Protein AF-A0A818JVN4-F1 (afdb_monomer_lite)

Structure (mmCIF, N/CA/C/O backbone):
data_AF-A0A818JVN4-F1
#
_entry.id   AF-A0A818JVN4-F1
#
loop_
_atom_site.group_PDB
_atom_site.id
_atom_site.type_symbol
_atom_site.label_atom_id
_atom_site.label_alt_id
_atom_site.label_comp_id
_atom_site.label_asym_id
_atom_site.label_entity_id
_atom_site.label_seq_id
_atom_site.pdbx_PDB_ins_code
_atom_site.Cartn_x
_atom_site.Cartn_y
_atom_site.Cartn_z
_atom_site.occupancy
_atom_site.B_iso_or_equiv
_atom_site.auth_seq_id
_atom_site.auth_comp_id
_atom_site.auth_asym_id
_atom_site.auth_atom_id
_atom_site.pdbx_PDB_model_num
ATOM 1 N N . VAL A 1 1 ? -21.627 21.045 2.314 1.00 28.28 1 VAL A N 1
ATOM 2 C CA . VAL A 1 1 ? -22.312 20.230 1.284 1.00 28.28 1 VAL A CA 1
ATOM 3 C C . VAL A 1 1 ? -22.552 18.862 1.890 1.00 28.28 1 VAL A C 1
ATOM 5 O O . VAL A 1 1 ? -21.583 18.232 2.289 1.00 28.28 1 VAL A O 1
ATOM 8 N N . ASN A 1 2 ? -23.817 18.475 2.075 1.00 24.75 2 ASN A N 1
ATOM 9 C CA . ASN A 1 2 ? -24.171 17.155 2.598 1.00 24.75 2 ASN A CA 1
ATOM 10 C C . ASN A 1 2 ? -23.822 16.109 1.540 1.00 24.75 2 ASN A C 1
ATOM 12 O O . ASN A 1 2 ? -24.464 16.031 0.495 1.00 24.75 2 ASN A O 1
ATOM 16 N N . LEU A 1 3 ? -22.757 15.366 1.808 1.00 32.38 3 LEU A N 1
ATOM 17 C CA . LEU A 1 3 ? -22.417 14.141 1.107 1.00 32.38 3 LEU A CA 1
ATOM 18 C C . LEU A 1 3 ? -23.248 13.026 1.756 1.00 32.38 3 LEU A C 1
ATOM 20 O O . LEU A 1 3 ? -23.377 13.027 2.976 1.00 32.38 3 LEU A O 1
ATOM 24 N N . LEU A 1 4 ? -23.714 12.062 0.959 1.00 40.44 4 LEU A N 1
ATOM 25 C CA . LEU A 1 4 ? -24.300 10.773 1.366 1.00 40.44 4 LEU A CA 1
ATOM 26 C C . LEU A 1 4 ? -25.838 10.727 1.456 1.00 40.44 4 LEU A C 1
ATOM 28 O O . LEU A 1 4 ? -26.457 10.999 2.479 1.00 40.44 4 LEU A O 1
ATOM 32 N N . ASN A 1 5 ? -26.438 10.256 0.362 1.00 34.31 5 ASN A N 1
ATOM 33 C CA . ASN A 1 5 ? -27.618 9.401 0.406 1.00 34.31 5 ASN A CA 1
ATOM 34 C C . ASN A 1 5 ? -27.185 8.064 -0.217 1.00 34.31 5 ASN A C 1
ATOM 36 O O . ASN A 1 5 ? -26.815 8.018 -1.391 1.00 34.31 5 ASN A O 1
ATOM 40 N N . SER A 1 6 ? -27.114 7.010 0.589 1.00 40.94 6 SER A N 1
ATOM 41 C CA . SER A 1 6 ? -26.786 5.652 0.155 1.00 40.94 6 SER A CA 1
ATOM 42 C C . SER A 1 6 ? -28.024 4.789 0.368 1.00 40.94 6 SER A C 1
ATOM 44 O O . SER A 1 6 ? -28.517 4.679 1.486 1.00 40.94 6 SER A O 1
ATOM 46 N N . THR A 1 7 ? -28.546 4.197 -0.704 1.00 42.78 7 THR A N 1
ATOM 47 C CA . THR A 1 7 ? -29.738 3.333 -0.682 1.00 42.78 7 THR A CA 1
ATOM 48 C C . THR A 1 7 ? -29.425 1.867 -0.367 1.00 42.78 7 THR A C 1
ATOM 50 O O . THR A 1 7 ? -30.341 1.051 -0.360 1.00 42.78 7 THR A O 1
ATOM 53 N N . TYR A 1 8 ? -28.162 1.504 -0.110 1.00 50.69 8 TYR A N 1
ATOM 54 C CA . TYR A 1 8 ? -27.773 0.119 0.160 1.00 50.69 8 TYR A CA 1
ATOM 55 C C . TYR A 1 8 ? -27.487 -0.090 1.654 1.00 50.69 8 TYR A C 1
ATOM 57 O O . TYR A 1 8 ? -26.597 0.529 2.236 1.00 50.69 8 TYR A O 1
ATOM 65 N N . GLN A 1 9 ? -28.273 -0.974 2.275 1.00 52.28 9 GLN A N 1
ATOM 66 C CA . GLN A 1 9 ? -28.222 -1.322 3.705 1.00 52.28 9 GLN A CA 1
ATOM 67 C C . GLN A 1 9 ? -27.040 -2.228 4.095 1.00 52.28 9 GLN A C 1
ATOM 69 O O . GLN A 1 9 ? -26.943 -2.627 5.251 1.00 52.28 9 GLN A O 1
ATOM 74 N N . ASN A 1 10 ? -26.151 -2.559 3.156 1.00 64.62 10 ASN A N 1
ATOM 75 C CA . ASN A 1 10 ? -25.155 -3.613 3.354 1.00 64.62 10 ASN A CA 1
ATOM 76 C C . ASN A 1 10 ? -23.746 -3.099 3.661 1.00 64.62 10 ASN A C 1
ATOM 78 O O . ASN A 1 10 ? -22.894 -3.928 3.952 1.00 64.62 10 ASN A O 1
ATOM 82 N N . ASP A 1 11 ? -23.486 -1.790 3.600 1.00 76.81 11 ASP A N 1
ATOM 83 C CA . ASP A 1 11 ? -22.170 -1.249 3.956 1.00 76.81 11 ASP A CA 1
ATOM 84 C C . ASP A 1 11 ? -22.073 -1.068 5.468 1.00 76.81 11 ASP A C 1
ATOM 86 O O . ASP A 1 11 ? -22.966 -0.481 6.097 1.00 76.81 11 ASP A O 1
ATOM 90 N N . TRP A 1 12 ? -20.974 -1.541 6.043 1.00 82.44 12 TRP A N 1
ATOM 91 C CA . TRP A 1 12 ? -20.739 -1.446 7.472 1.00 82.44 12 TRP A CA 1
ATOM 92 C C . TRP A 1 12 ? -19.257 -1.362 7.817 1.00 82.44 12 TRP A C 1
ATOM 94 O O . TRP A 1 12 ? -18.376 -1.727 7.036 1.00 82.44 12 TRP A O 1
ATOM 104 N N . ILE A 1 13 ? -18.989 -0.848 9.012 1.00 86.12 13 ILE A N 1
ATOM 105 C CA . ILE A 1 13 ? -17.656 -0.762 9.594 1.00 86.12 13 ILE A CA 1
ATOM 106 C C . ILE A 1 13 ? -17.728 -1.325 11.000 1.00 86.12 13 ILE A C 1
ATOM 108 O O . ILE A 1 13 ? -18.544 -0.888 11.810 1.00 86.12 13 ILE A O 1
ATOM 112 N N . GLU A 1 14 ? -16.832 -2.248 11.297 1.00 90.88 14 GLU A N 1
ATOM 113 C CA . GLU A 1 14 ? -16.580 -2.710 12.649 1.00 90.88 14 GLU A CA 1
ATOM 114 C C . GLU A 1 14 ? -15.266 -2.136 13.143 1.00 90.88 14 GLU A C 1
ATOM 116 O O . GLU A 1 14 ? -14.234 -2.221 12.472 1.00 90.88 14 GLU A O 1
ATOM 121 N N . ILE A 1 15 ? -15.304 -1.574 14.344 1.00 90.44 15 ILE A N 1
ATOM 122 C CA . ILE A 1 15 ? -14.104 -1.154 15.052 1.00 90.44 15 ILE A CA 1
ATOM 123 C C . ILE A 1 15 ? -14.005 -2.022 16.289 1.00 90.44 15 ILE A C 1
ATOM 125 O O . ILE A 1 15 ? -14.887 -1.993 17.148 1.00 90.44 15 ILE A O 1
ATOM 129 N N . HIS A 1 16 ? -12.918 -2.773 16.382 1.00 91.75 16 HIS A N 1
ATOM 130 C CA . HIS A 1 16 ? -12.613 -3.602 17.531 1.00 91.75 16 HIS A CA 1
ATOM 131 C C . HIS A 1 16 ? -11.343 -3.133 18.230 1.00 91.75 16 HIS A C 1
ATOM 133 O O . HIS A 1 16 ? -10.396 -2.639 17.612 1.00 91.75 16 HIS A O 1
ATOM 139 N N . ARG A 1 17 ? -11.317 -3.341 19.540 1.00 92.25 17 ARG A N 1
ATOM 140 C CA . ARG A 1 17 ? -10.126 -3.282 20.370 1.00 92.25 17 ARG A CA 1
ATOM 141 C C . ARG A 1 17 ? -9.553 -4.685 20.488 1.00 92.25 17 ARG A C 1
ATOM 143 O O . ARG A 1 17 ? -10.228 -5.598 20.952 1.00 92.25 17 ARG A O 1
ATOM 150 N N . VAL A 1 18 ? -8.287 -4.819 20.125 1.00 91.12 18 VAL A N 1
ATOM 151 C CA . VAL A 1 18 ? -7.535 -6.068 20.212 1.00 91.12 18 VAL A CA 1
ATOM 152 C C . VAL A 1 18 ? -6.481 -5.932 21.303 1.00 91.12 18 VAL A C 1
ATOM 154 O O . VAL A 1 18 ? -5.629 -5.045 21.229 1.00 91.12 18 VAL A O 1
ATOM 157 N N . ILE A 1 19 ? -6.539 -6.779 22.330 1.00 91.31 19 ILE A N 1
ATOM 158 C CA . ILE A 1 19 ? -5.565 -6.817 23.432 1.00 91.31 19 ILE A CA 1
ATOM 159 C C . ILE A 1 19 ? -5.147 -8.269 23.652 1.00 91.31 19 ILE A C 1
ATOM 161 O O . ILE A 1 19 ? -5.995 -9.155 23.631 1.00 91.31 19 ILE A O 1
ATOM 165 N N . ASN A 1 20 ? -3.863 -8.507 23.907 1.00 86.81 20 ASN A N 1
ATOM 166 C CA . ASN A 1 20 ? -3.392 -9.823 24.332 1.00 86.81 20 ASN A CA 1
ATOM 167 C C . ASN A 1 20 ? -3.623 -9.986 25.839 1.00 86.81 20 ASN A C 1
ATOM 169 O O . ASN A 1 20 ? -3.282 -9.081 26.608 1.00 86.81 20 ASN A O 1
ATOM 173 N N . ASP A 1 21 ? -4.212 -11.106 26.251 1.00 82.44 21 ASP A N 1
ATOM 174 C CA . ASP A 1 21 ? -4.324 -11.461 27.666 1.00 82.44 21 ASP A CA 1
ATOM 175 C C . ASP A 1 21 ? -2.956 -11.850 28.268 1.00 82.44 21 ASP A C 1
ATOM 177 O O . ASP A 1 21 ? -1.929 -11.858 27.583 1.00 82.44 21 ASP A O 1
ATOM 181 N N . GLU A 1 22 ? -2.927 -12.123 29.574 1.00 81.06 22 GLU A N 1
ATOM 182 C CA . GLU A 1 22 ? -1.698 -12.503 30.289 1.00 81.06 22 GLU A CA 1
ATOM 183 C C . GLU A 1 22 ? -1.112 -13.841 29.799 1.00 81.06 22 GLU A C 1
ATOM 185 O O . GLU A 1 22 ? 0.093 -14.059 29.930 1.00 81.06 22 GLU A O 1
ATOM 190 N N . ASP A 1 23 ? -1.935 -14.680 29.162 1.00 82.38 23 ASP A N 1
ATOM 191 C CA . ASP A 1 23 ? -1.563 -15.974 28.583 1.00 82.38 23 ASP A CA 1
ATOM 192 C C . ASP A 1 23 ? -1.166 -15.869 27.092 1.00 82.38 23 ASP A C 1
ATOM 194 O O . ASP A 1 23 ? -0.769 -16.858 26.472 1.00 82.38 23 ASP A O 1
ATOM 198 N N . GLY A 1 24 ? -1.230 -14.667 26.506 1.00 78.69 24 GLY A N 1
ATOM 199 C CA . GLY A 1 24 ? -0.871 -14.383 25.117 1.00 78.69 24 GLY A CA 1
ATOM 200 C C . GLY A 1 24 ? -1.981 -14.624 24.087 1.00 78.69 24 GLY A C 1
ATOM 201 O O . GLY A 1 24 ? -1.710 -14.516 22.889 1.00 78.69 24 GLY A O 1
ATOM 202 N N . ASN A 1 25 ? -3.215 -14.916 24.503 1.00 86.06 25 ASN A N 1
ATOM 203 C CA . ASN A 1 25 ? -4.347 -15.048 23.587 1.00 86.06 25 ASN A CA 1
ATOM 204 C C . ASN A 1 25 ? -4.890 -13.678 23.174 1.00 86.06 25 ASN A C 1
ATOM 206 O O . ASN A 1 25 ? -4.997 -12.744 23.972 1.00 86.06 25 ASN A O 1
ATOM 210 N N . GLU A 1 26 ? -5.293 -13.578 21.909 1.00 87.19 26 GLU A N 1
ATOM 211 C CA . GLU A 1 26 ? -5.910 -1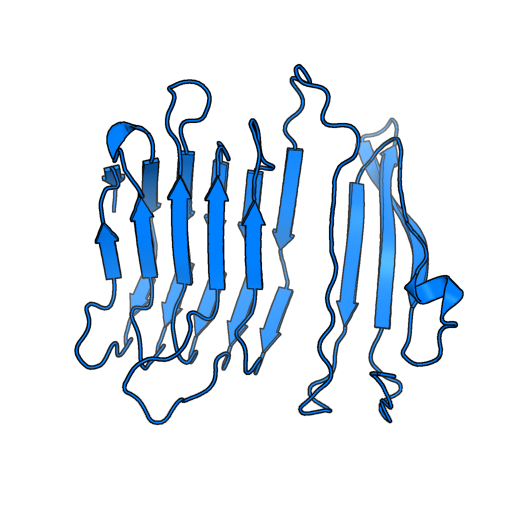2.374 21.365 1.00 87.19 26 GLU A CA 1
ATOM 212 C C . GLU A 1 26 ? -7.363 -12.247 21.854 1.00 87.19 26 GLU A C 1
ATOM 214 O O . GLU A 1 26 ? -8.230 -13.049 21.499 1.00 87.19 26 GLU A O 1
ATOM 219 N N . LYS A 1 27 ? -7.656 -11.204 22.635 1.00 90.69 27 LYS A N 1
ATOM 220 C CA . LYS A 1 27 ? -9.021 -10.809 22.988 1.00 90.69 27 LYS A CA 1
ATOM 221 C C . LYS A 1 27 ? -9.490 -9.698 22.053 1.00 90.69 27 LYS A C 1
ATOM 223 O O . LYS A 1 27 ? -8.903 -8.616 22.027 1.00 90.69 27 LYS A O 1
ATOM 228 N N . ASN A 1 28 ? -10.576 -9.965 21.330 1.00 92.25 28 ASN A N 1
ATOM 229 C CA . ASN A 1 28 ? -11.186 -9.034 20.387 1.00 92.25 28 ASN A CA 1
ATOM 230 C C . ASN A 1 28 ? -12.517 -8.495 20.943 1.00 92.25 28 ASN A C 1
ATOM 232 O O . ASN A 1 28 ? -13.461 -9.257 21.148 1.00 92.25 28 ASN A O 1
ATOM 236 N N . GLU A 1 29 ? -12.581 -7.195 21.224 1.00 92.69 29 GLU A N 1
ATOM 237 C CA . GLU A 1 29 ? -13.746 -6.511 21.797 1.00 92.69 29 GLU A CA 1
ATOM 238 C C . GLU A 1 29 ? -14.327 -5.516 20.786 1.00 92.69 29 GLU A C 1
ATOM 240 O O . GLU A 1 29 ? -13.664 -4.548 20.412 1.00 92.69 29 GLU A O 1
ATOM 245 N N . LEU A 1 30 ? -15.581 -5.718 20.371 1.00 93.44 30 LEU A N 1
ATOM 246 C CA . LEU A 1 30 ? -16.283 -4.788 19.486 1.00 93.44 30 LEU A CA 1
ATOM 247 C C . LEU A 1 30 ? -16.529 -3.457 20.213 1.00 93.44 30 LEU A C 1
ATOM 249 O O . LEU A 1 30 ? -17.301 -3.400 21.167 1.00 93.44 30 LEU A O 1
ATOM 253 N N . LEU A 1 31 ? -15.910 -2.378 19.731 1.00 91.62 31 LEU A N 1
ATOM 254 C CA . LEU A 1 31 ? -16.143 -1.021 20.231 1.00 91.62 31 LEU A CA 1
ATOM 255 C C . LEU A 1 31 ? -17.360 -0.387 19.562 1.00 91.62 31 LEU A C 1
ATOM 257 O O . LEU A 1 31 ? -18.141 0.311 20.207 1.00 91.62 31 LEU A O 1
ATOM 261 N N . THR A 1 32 ? -17.507 -0.581 18.249 1.00 91.19 32 THR A N 1
ATOM 262 C CA . THR A 1 32 ? -18.645 -0.032 17.515 1.00 91.19 32 THR A CA 1
ATOM 263 C C . THR A 1 32 ? -18.922 -0.754 16.205 1.00 91.19 32 THR A C 1
ATOM 265 O O . THR A 1 32 ? -18.034 -1.368 15.613 1.00 91.19 32 THR A O 1
ATOM 268 N N . TYR A 1 33 ? -20.161 -0.598 15.743 1.00 90.19 33 TYR A N 1
ATOM 269 C CA . TYR A 1 33 ? -20.650 -1.038 14.447 1.00 90.19 33 TYR A CA 1
ATOM 270 C C . TYR A 1 33 ? -21.337 0.150 13.763 1.00 90.19 33 TYR A C 1
ATOM 272 O O . TYR A 1 33 ? -22.349 0.664 14.251 1.00 90.19 33 TYR A O 1
ATOM 280 N N . LEU A 1 34 ? -20.765 0.625 12.659 1.00 87.12 34 LEU A N 1
ATOM 281 C CA . LEU A 1 34 ? -21.279 1.756 11.892 1.00 87.12 34 LEU A CA 1
ATOM 282 C C . LEU A 1 34 ? -21.920 1.260 10.601 1.00 87.12 34 LEU A C 1
ATOM 284 O O . LEU A 1 34 ? -21.378 0.394 9.927 1.00 87.12 34 LEU A O 1
ATOM 288 N N . THR A 1 35 ? -23.056 1.845 10.238 1.00 83.56 35 THR A N 1
ATOM 289 C CA . THR A 1 35 ? -23.764 1.595 8.977 1.00 83.56 35 THR A CA 1
ATOM 290 C C . THR A 1 35 ? -24.184 2.919 8.360 1.00 83.56 35 THR A C 1
ATOM 292 O O . THR A 1 35 ? -24.176 3.955 9.027 1.00 83.56 35 THR A O 1
ATOM 295 N N . ASN A 1 36 ? -24.670 2.888 7.119 1.00 73.25 36 ASN A N 1
ATOM 296 C CA . ASN A 1 36 ? -25.277 4.056 6.469 1.00 73.25 36 ASN A CA 1
ATOM 297 C C . ASN A 1 36 ? -26.433 4.690 7.282 1.00 73.25 36 ASN A C 1
ATOM 299 O O . ASN A 1 36 ? -26.745 5.860 7.078 1.00 73.25 36 ASN A O 1
ATOM 303 N N . GLY A 1 37 ? -27.046 3.953 8.219 1.00 75.88 37 GLY A N 1
ATOM 304 C CA . GLY A 1 37 ? -28.073 4.463 9.135 1.00 75.88 37 GLY A CA 1
ATOM 305 C C . GLY A 1 37 ? -27.546 5.015 10.467 1.00 75.88 37 GLY A C 1
ATOM 306 O O . GLY A 1 37 ? -28.337 5.527 11.260 1.00 75.88 37 GLY A O 1
ATOM 307 N N . SER A 1 38 ? -26.244 4.912 10.749 1.00 83.19 38 SER A N 1
ATOM 308 C CA . SER A 1 38 ? -25.656 5.399 12.001 1.00 83.19 38 SER A CA 1
ATOM 309 C C . SER A 1 38 ? -25.725 6.925 12.103 1.00 83.19 38 SER A C 1
ATOM 311 O O . SER A 1 38 ? -25.645 7.647 11.107 1.00 83.19 38 SER A O 1
ATOM 313 N N . SER A 1 39 ? -25.872 7.438 13.327 1.00 84.50 39 SER A N 1
ATOM 314 C CA . SER A 1 39 ? -26.004 8.876 13.563 1.00 84.50 39 SER A CA 1
ATOM 315 C C . SER A 1 39 ? -24.733 9.641 13.176 1.00 84.50 39 SER A C 1
ATOM 317 O O . SER A 1 39 ? -23.615 9.137 13.281 1.00 84.50 39 SER A O 1
ATOM 319 N N . ASN A 1 40 ? -24.882 10.916 12.808 1.00 81.31 40 ASN A N 1
ATOM 320 C CA . ASN A 1 40 ? -23.743 11.791 12.499 1.00 81.31 40 ASN A CA 1
ATOM 321 C C . ASN A 1 40 ? -22.752 11.916 13.676 1.00 81.31 40 ASN A C 1
ATOM 323 O O . ASN A 1 40 ? -21.565 12.147 13.470 1.00 81.31 40 ASN A O 1
ATOM 327 N N . SER A 1 41 ? -23.228 11.764 14.917 1.00 84.75 41 SER A N 1
ATOM 328 C CA . SER A 1 41 ? -22.364 11.750 16.101 1.00 84.75 41 SER A CA 1
ATOM 329 C C . SER A 1 41 ? -21.508 10.486 16.183 1.00 84.75 41 SER A C 1
ATOM 331 O O . SER A 1 41 ? -20.354 10.586 16.583 1.00 84.75 41 SER A O 1
ATOM 333 N N . ALA A 1 42 ? -22.039 9.327 15.780 1.00 80.88 42 ALA A N 1
ATOM 334 C CA . ALA A 1 42 ? -21.283 8.077 15.724 1.00 80.88 42 ALA A CA 1
ATOM 335 C C . ALA A 1 42 ? -20.201 8.135 14.634 1.00 80.88 42 ALA A C 1
ATOM 337 O O . ALA A 1 42 ? -19.049 7.806 14.889 1.00 80.88 42 ALA A O 1
ATOM 338 N N . TRP A 1 43 ? -20.540 8.668 13.456 1.00 75.50 43 TRP A N 1
ATOM 339 C CA . TRP A 1 43 ? -19.594 8.855 12.347 1.00 75.50 43 TRP A CA 1
ATOM 340 C C . TRP A 1 43 ? -18.439 9.816 12.648 1.00 75.50 43 TRP A C 1
ATOM 342 O O . TRP A 1 43 ? -17.375 9.707 12.047 1.00 75.50 43 TRP A O 1
ATOM 352 N N . LYS A 1 44 ? -18.643 10.771 13.560 1.00 82.25 44 LYS A N 1
ATOM 353 C CA . LYS A 1 44 ? -17.630 11.756 13.972 1.00 82.25 44 LYS A CA 1
ATOM 354 C C . LYS A 1 44 ? -16.926 11.386 15.275 1.00 82.25 44 LYS A C 1
ATOM 356 O O . LYS A 1 44 ? -16.165 12.197 15.802 1.00 82.25 44 LYS A O 1
ATOM 361 N N . HIS A 1 45 ? -17.216 10.215 15.833 1.00 83.56 45 HIS A N 1
ATOM 362 C CA . HIS A 1 45 ? -16.636 9.804 17.098 1.00 83.56 45 HIS A CA 1
ATOM 363 C C . HIS A 1 45 ? -15.166 9.414 16.917 1.00 83.56 45 HIS A C 1
ATOM 365 O O . HIS A 1 45 ? -14.815 8.668 16.004 1.00 83.56 45 HIS A O 1
ATOM 371 N N . LEU A 1 46 ? -14.307 9.913 17.807 1.00 83.50 46 LEU A N 1
ATOM 372 C CA . LEU A 1 46 ? -12.904 9.523 17.857 1.00 83.50 46 LEU A CA 1
ATOM 373 C C . LEU A 1 46 ? -12.763 8.275 18.730 1.00 83.50 46 LEU A C 1
ATOM 375 O O . LEU A 1 46 ? -12.943 8.348 19.943 1.00 83.50 46 LEU A O 1
ATOM 379 N N . TYR A 1 47 ? -12.396 7.153 18.117 1.00 86.06 47 TYR A N 1
ATOM 380 C CA . TYR A 1 47 ? -12.088 5.914 18.829 1.00 86.06 47 TYR A CA 1
ATOM 381 C C . TYR A 1 47 ? -10.594 5.866 19.154 1.00 86.06 47 TYR A C 1
ATOM 383 O O . TYR A 1 47 ? -9.757 5.944 18.255 1.00 86.06 47 TYR A O 1
ATOM 391 N N . SER A 1 48 ? -10.249 5.733 20.434 1.00 83.56 48 SER A N 1
ATOM 392 C CA . SER A 1 48 ? -8.863 5.636 20.900 1.00 83.56 48 SER A CA 1
ATOM 393 C C . SER A 1 48 ? -8.704 4.544 21.958 1.00 83.56 48 SER A C 1
ATOM 395 O O . SER A 1 48 ? -9.644 4.191 22.669 1.00 83.56 48 SER A O 1
ATOM 397 N N . ILE A 1 49 ? -7.498 3.979 22.047 1.00 83.06 49 ILE A N 1
ATOM 398 C CA . ILE A 1 49 ? -7.141 2.960 23.037 1.00 83.06 49 ILE A CA 1
ATOM 399 C C . ILE A 1 49 ? -5.764 3.267 23.628 1.00 83.06 49 ILE A C 1
ATOM 401 O O . ILE A 1 49 ? -4.870 3.730 22.930 1.00 83.06 49 ILE A O 1
ATOM 405 N N . GLU A 1 50 ? -5.581 2.966 24.913 1.00 79.81 50 GLU A N 1
ATOM 406 C CA . GLU A 1 50 ? -4.291 3.146 25.600 1.00 79.81 50 GLU A CA 1
ATOM 407 C C . GLU A 1 50 ? -3.356 1.933 25.471 1.00 79.81 50 GLU A C 1
ATOM 409 O O . GLU A 1 50 ? -2.134 2.058 25.550 1.00 79.81 50 GLU A O 1
ATOM 414 N N . LYS A 1 51 ? -3.932 0.739 25.301 1.00 80.44 51 LYS A N 1
ATOM 415 C CA . LYS A 1 51 ? -3.223 -0.539 25.184 1.00 80.44 51 LYS A CA 1
ATOM 416 C C . LYS A 1 51 ? -3.863 -1.389 24.092 1.00 80.44 51 LYS A C 1
ATOM 418 O O . LYS A 1 51 ? -5.090 -1.399 23.977 1.00 80.44 51 LYS A O 1
ATOM 423 N N . GLY A 1 52 ? -3.024 -2.121 23.360 1.00 84.56 52 GLY A N 1
ATOM 424 C CA . GLY A 1 52 ? -3.437 -3.012 22.277 1.00 84.56 52 GLY A CA 1
ATOM 425 C C . GLY A 1 52 ? -3.426 -2.346 20.901 1.00 84.56 52 GLY A C 1
ATOM 426 O O . GLY A 1 52 ? -2.686 -1.388 20.671 1.00 84.56 52 GLY A O 1
ATOM 427 N N . CYS A 1 53 ? -4.257 -2.861 19.998 1.00 85.75 53 CYS A N 1
ATOM 428 C CA . CYS A 1 53 ? -4.418 -2.382 18.627 1.00 85.75 53 CYS A CA 1
ATOM 429 C C . CYS A 1 53 ? -5.895 -2.111 18.311 1.00 85.75 53 CYS A C 1
ATOM 431 O O . CYS A 1 53 ? -6.786 -2.786 18.826 1.00 85.75 53 CYS A O 1
ATOM 433 N N . LEU A 1 54 ? -6.155 -1.119 17.457 1.00 88.56 54 LEU A N 1
ATOM 434 C CA . LEU A 1 54 ? -7.469 -0.935 16.844 1.00 88.56 54 LEU A CA 1
ATOM 435 C C . LEU A 1 54 ? -7.514 -1.761 15.560 1.00 88.56 54 LEU A C 1
ATOM 437 O O . LEU A 1 54 ? -6.694 -1.554 14.665 1.00 88.56 54 LEU A O 1
ATOM 441 N N . ARG A 1 55 ? -8.472 -2.684 15.470 1.00 88.62 55 ARG A N 1
ATOM 442 C CA . ARG A 1 55 ? -8.781 -3.419 14.242 1.00 88.62 55 ARG A CA 1
ATOM 443 C C . ARG A 1 55 ? -10.012 -2.788 13.616 1.00 88.62 55 ARG A C 1
ATOM 445 O O . ARG A 1 55 ? -11.058 -2.705 14.253 1.00 88.62 55 ARG A O 1
ATOM 452 N N . VAL A 1 56 ? -9.870 -2.339 12.377 1.00 86.75 56 VAL A N 1
ATOM 453 C CA . VAL A 1 56 ? -10.960 -1.739 11.611 1.00 86.75 56 VAL A CA 1
ATOM 454 C C . VAL A 1 56 ? -11.261 -2.655 10.437 1.00 86.75 56 VAL A C 1
ATOM 456 O O . VAL A 1 56 ? -10.403 -2.865 9.581 1.00 86.75 56 VAL A O 1
ATOM 459 N N . THR A 1 57 ? -12.471 -3.201 10.407 1.00 85.25 57 THR A N 1
ATOM 460 C CA . THR A 1 57 ? -12.969 -4.026 9.306 1.00 85.25 57 THR A CA 1
ATOM 461 C C . THR A 1 57 ? -14.026 -3.233 8.567 1.00 85.25 57 THR A C 1
ATOM 463 O O . THR A 1 57 ? -14.982 -2.750 9.168 1.00 85.25 57 THR A O 1
ATOM 466 N N . ILE A 1 58 ? -13.835 -3.069 7.263 1.00 80.50 58 ILE A N 1
ATOM 467 C CA . ILE A 1 58 ? -14.716 -2.265 6.421 1.00 80.50 58 ILE A CA 1
ATOM 468 C C . ILE A 1 58 ? -15.303 -3.182 5.367 1.00 80.50 58 ILE A C 1
ATOM 470 O O . ILE A 1 58 ? -14.570 -3.840 4.628 1.00 80.50 58 ILE A O 1
ATOM 474 N N . TYR A 1 59 ? -16.623 -3.173 5.268 1.00 78.06 59 TYR A N 1
ATOM 475 C CA . TYR A 1 59 ? -17.344 -3.793 4.178 1.00 78.06 59 TYR A CA 1
ATOM 476 C C . TYR A 1 59 ? -18.084 -2.707 3.401 1.00 78.06 59 TYR A C 1
ATOM 478 O O . TYR A 1 59 ? -18.957 -2.024 3.934 1.00 78.06 59 TYR A O 1
ATOM 486 N N . ALA A 1 60 ? -17.721 -2.540 2.132 1.00 71.69 60 ALA A N 1
ATOM 487 C CA . ALA A 1 60 ? -18.326 -1.561 1.239 1.00 71.69 60 ALA A CA 1
ATOM 488 C C . ALA A 1 60 ? -18.735 -2.234 -0.077 1.00 71.69 60 ALA A C 1
ATOM 490 O O . ALA A 1 60 ? -17.953 -2.963 -0.689 1.00 71.69 60 ALA A O 1
ATOM 491 N N . SER A 1 61 ? -19.968 -1.989 -0.511 1.00 65.25 61 SER A N 1
ATOM 492 C CA . SER A 1 61 ? -20.536 -2.486 -1.761 1.00 65.25 61 SER A CA 1
ATOM 493 C C . SER A 1 61 ? -20.342 -1.491 -2.910 1.00 65.25 61 SER A C 1
ATOM 495 O O . SER A 1 61 ? -20.282 -0.277 -2.726 1.00 65.25 61 SER A O 1
ATOM 497 N N . SER A 1 62 ? -20.273 -1.998 -4.143 1.00 53.16 62 SER A N 1
ATOM 498 C CA . SER A 1 62 ? -19.996 -1.236 -5.374 1.00 53.16 62 SER A CA 1
ATOM 499 C C . SER A 1 62 ? -21.160 -0.347 -5.867 1.00 53.16 62 SER A C 1
ATOM 501 O O . SER A 1 62 ? -21.245 -0.010 -7.048 1.00 53.16 62 SER A O 1
ATOM 503 N N . GLY A 1 63 ? -22.080 0.042 -4.981 1.00 46.97 63 GLY A N 1
ATOM 504 C CA . GLY A 1 63 ? -23.416 0.528 -5.337 1.00 46.97 63 GLY A CA 1
ATOM 505 C C . GLY A 1 63 ? -23.564 2.007 -5.716 1.00 46.97 63 GLY A C 1
ATOM 506 O O . GLY A 1 63 ? -24.656 2.403 -6.120 1.00 46.97 63 GLY A O 1
ATOM 507 N N . SER A 1 64 ? -22.535 2.855 -5.613 1.00 49.44 64 SER A N 1
ATOM 508 C CA . SER A 1 64 ? -22.670 4.284 -5.945 1.00 49.44 64 SER A CA 1
ATOM 509 C C . SER A 1 64 ? -21.382 4.900 -6.491 1.00 49.44 64 SER A C 1
ATOM 511 O O . SER A 1 64 ? -20.313 4.755 -5.907 1.00 49.44 64 SER A O 1
ATOM 513 N N . LYS A 1 65 ? -21.508 5.669 -7.585 1.00 43.16 65 LYS A N 1
ATOM 514 C CA . LYS A 1 65 ? -20.419 6.419 -8.247 1.00 43.16 65 LYS A CA 1
ATOM 515 C C . LYS A 1 65 ? -19.734 7.463 -7.343 1.00 43.16 65 LYS A C 1
ATOM 517 O O . LYS A 1 65 ? -18.738 8.043 -7.763 1.00 43.16 65 LYS A O 1
ATOM 522 N N . THR A 1 66 ? -20.270 7.740 -6.152 1.00 47.47 66 THR A N 1
ATOM 523 C CA . THR A 1 66 ? -19.807 8.821 -5.263 1.00 47.47 66 THR A CA 1
ATOM 524 C C . THR A 1 66 ? -19.458 8.387 -3.842 1.00 47.47 66 THR A C 1
ATOM 526 O O . THR A 1 66 ? -19.023 9.235 -3.067 1.00 47.47 66 THR A O 1
ATOM 529 N N . ASN A 1 67 ? -19.644 7.118 -3.469 1.00 49.19 67 ASN A N 1
ATOM 530 C CA . ASN A 1 67 ? -19.567 6.716 -2.063 1.00 49.19 67 ASN A CA 1
ATOM 531 C C . ASN A 1 67 ? -18.433 5.702 -1.865 1.00 49.19 67 ASN A C 1
ATOM 533 O O . ASN A 1 67 ? -18.594 4.518 -2.137 1.00 49.19 67 ASN A O 1
ATOM 537 N N . GLY A 1 68 ? -17.282 6.195 -1.410 1.00 52.34 68 GLY A N 1
ATOM 538 C CA . GLY A 1 68 ? -16.218 5.395 -0.805 1.00 52.34 68 GLY A CA 1
ATOM 539 C C . GLY A 1 68 ? -16.107 5.724 0.684 1.00 52.34 68 GLY A C 1
ATOM 540 O O . GLY A 1 68 ? -16.648 6.731 1.143 1.00 52.34 68 GLY A O 1
ATOM 541 N N . PHE A 1 69 ? -15.406 4.888 1.442 1.00 59.34 69 PHE A N 1
ATOM 542 C CA . PHE A 1 69 ? -15.065 5.182 2.831 1.00 59.34 69 PHE A CA 1
ATOM 543 C C . PHE A 1 69 ? -13.686 5.850 2.914 1.00 59.34 69 PHE A C 1
ATOM 545 O O . PHE A 1 69 ? -12.752 5.442 2.224 1.00 59.34 69 PHE A O 1
ATOM 552 N N . MET A 1 70 ? -13.556 6.865 3.770 1.00 60.97 70 MET A N 1
ATOM 553 C CA . MET A 1 70 ? -12.285 7.501 4.113 1.00 60.97 70 MET A CA 1
ATOM 554 C C . MET A 1 70 ? -12.094 7.389 5.625 1.00 60.97 70 MET A C 1
ATOM 556 O O . MET A 1 70 ? -12.822 8.020 6.386 1.00 60.97 70 MET A O 1
ATOM 560 N N . ALA A 1 71 ? -11.113 6.593 6.047 1.00 62.22 71 ALA A N 1
ATOM 561 C CA . ALA A 1 71 ? -10.592 6.631 7.407 1.00 62.22 71 ALA A CA 1
ATOM 562 C C . ALA A 1 71 ? -9.312 7.456 7.431 1.00 62.22 71 ALA A C 1
ATOM 564 O O . ALA A 1 71 ? -8.416 7.250 6.613 1.00 62.22 71 ALA A O 1
ATOM 565 N N . GLU A 1 72 ? -9.213 8.331 8.422 1.00 65.19 72 GLU A N 1
ATOM 566 C CA . GLU A 1 72 ? -7.948 8.910 8.842 1.00 65.19 72 GLU A CA 1
ATOM 567 C C . GLU A 1 72 ? -7.525 8.210 10.136 1.00 65.19 72 GLU A C 1
ATOM 569 O O . GLU A 1 72 ? -8.255 8.223 11.127 1.00 65.19 72 GLU A O 1
ATOM 574 N N . VAL A 1 73 ? -6.365 7.554 10.110 1.00 64.69 73 VAL A N 1
ATOM 575 C CA . VAL A 1 73 ? -5.769 6.928 11.292 1.00 64.69 73 VAL A CA 1
ATOM 576 C C . VAL A 1 73 ? -4.565 7.768 11.689 1.00 64.69 73 VAL A C 1
ATOM 578 O O . VAL A 1 73 ? -3.548 7.767 10.996 1.00 64.69 73 VAL A O 1
ATOM 581 N N . THR A 1 74 ? -4.695 8.481 12.806 1.00 65.50 74 THR A N 1
ATOM 582 C CA . THR A 1 74 ? -3.659 9.386 13.319 1.00 65.50 74 THR A CA 1
ATOM 583 C C . THR A 1 74 ? -3.251 8.966 14.723 1.00 65.50 74 THR A C 1
ATOM 585 O O . THR A 1 74 ? -4.075 8.541 15.532 1.00 65.50 74 THR A O 1
ATOM 588 N N . LEU A 1 75 ? -1.960 9.083 15.020 1.00 62.72 75 LEU A N 1
ATOM 589 C CA . LEU A 1 75 ? -1.386 8.719 16.310 1.00 6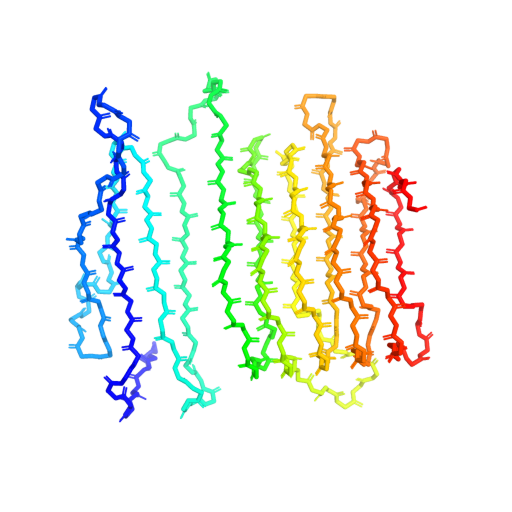2.72 75 LEU A CA 1
ATOM 590 C C . LEU A 1 75 ? -1.062 9.989 17.097 1.00 62.72 75 LEU A C 1
ATOM 592 O O . LEU A 1 75 ? -0.296 10.831 16.631 1.00 62.72 75 LEU A O 1
ATOM 596 N N . PHE A 1 76 ? -1.618 10.106 18.302 1.00 61.22 76 PHE A N 1
ATOM 597 C CA . PHE A 1 76 ? -1.348 11.205 19.228 1.00 61.22 76 PHE A CA 1
ATOM 598 C C . PHE A 1 76 ? -1.015 10.660 20.626 1.00 61.22 76 PHE A C 1
ATOM 600 O O . PHE A 1 76 ? -1.722 9.763 21.087 1.00 61.22 76 PHE A O 1
ATOM 607 N N . PRO A 1 77 ? -0.022 11.215 21.350 1.00 55.81 77 PRO A N 1
ATOM 608 C CA . PRO A 1 77 ? 1.034 12.130 20.913 1.00 55.81 77 PRO A CA 1
ATOM 609 C C . PRO A 1 77 ? 2.236 11.387 20.302 1.00 55.81 77 PRO A C 1
ATOM 611 O O . PRO A 1 77 ? 2.609 10.297 20.737 1.00 55.81 77 PRO A O 1
ATOM 614 N N . VAL A 1 78 ? 2.894 12.025 19.331 1.00 53.03 78 VAL A N 1
ATOM 615 C CA . VAL A 1 78 ? 4.209 11.611 18.825 1.00 53.03 78 VAL A CA 1
ATOM 616 C C . VAL A 1 78 ? 5.219 11.875 19.940 1.00 53.03 78 VAL A C 1
ATOM 618 O O . VAL A 1 78 ? 5.741 12.977 20.077 1.00 53.03 78 VAL A O 1
ATOM 621 N N . THR A 1 79 ? 5.436 10.908 20.829 1.00 49.75 79 THR A N 1
ATOM 622 C CA . THR A 1 79 ? 6.533 11.018 21.793 1.00 49.75 79 THR A CA 1
ATOM 623 C C . THR A 1 79 ? 7.839 10.981 20.994 1.00 49.75 79 THR A C 1
ATOM 625 O O . THR A 1 79 ? 8.080 9.990 20.300 1.00 49.75 79 THR A O 1
ATOM 628 N N . PRO A 1 80 ? 8.696 12.020 21.068 1.00 48.75 80 PRO A N 1
ATOM 629 C CA . PRO A 1 80 ? 9.890 12.122 20.219 1.00 48.75 80 PRO A CA 1
ATOM 630 C C . PRO A 1 80 ? 10.891 10.972 20.437 1.00 48.75 80 PRO A C 1
ATOM 632 O O . PRO A 1 80 ? 11.762 10.735 19.608 1.00 48.75 80 PRO A O 1
ATOM 635 N N . PHE A 1 81 ? 10.729 10.204 21.522 1.00 45.66 81 PHE A N 1
ATOM 636 C CA . PHE A 1 81 ? 11.626 9.126 21.934 1.00 45.66 81 PHE A CA 1
ATOM 637 C C . PHE A 1 81 ? 10.900 7.831 22.327 1.00 45.66 81 PHE A C 1
ATOM 639 O O . PHE A 1 81 ? 11.353 7.108 23.213 1.00 45.66 81 PHE A O 1
ATOM 646 N N . SER A 1 82 ? 9.773 7.494 21.692 1.00 51.66 82 SER A N 1
ATOM 647 C CA . SER A 1 82 ? 9.268 6.122 21.821 1.00 51.66 82 SER A CA 1
ATOM 648 C C . SER A 1 82 ? 10.170 5.165 21.034 1.00 51.66 82 SER A C 1
ATOM 650 O O . SER A 1 82 ? 10.294 5.257 19.813 1.00 51.66 82 SER A O 1
ATOM 652 N N . THR A 1 83 ? 10.801 4.209 21.717 1.00 55.31 83 THR A N 1
ATOM 653 C CA . THR A 1 83 ? 11.492 3.076 21.076 1.00 55.31 83 THR A CA 1
ATOM 654 C C . THR A 1 83 ? 10.518 2.108 20.406 1.00 55.31 83 THR A C 1
ATOM 656 O O . THR A 1 83 ? 10.947 1.272 19.613 1.00 55.31 83 THR A O 1
ATOM 659 N N . ARG A 1 84 ? 9.215 2.210 20.702 1.00 62.31 84 ARG A N 1
ATOM 660 C CA . ARG A 1 84 ? 8.207 1.302 20.157 1.00 62.31 84 ARG A CA 1
ATOM 661 C C . ARG A 1 84 ? 7.970 1.604 18.688 1.00 62.31 84 ARG A C 1
ATOM 663 O O . ARG A 1 84 ? 7.733 2.747 18.301 1.00 62.31 84 ARG A O 1
ATOM 670 N N . GLU A 1 85 ? 8.035 0.553 17.888 1.00 75.00 85 GLU A N 1
ATOM 671 C CA . GLU A 1 85 ? 7.704 0.615 16.476 1.00 75.00 85 GLU A CA 1
ATOM 672 C C . GLU A 1 85 ? 6.213 0.876 16.316 1.00 75.00 85 GLU A C 1
ATOM 674 O O . GLU A 1 85 ? 5.369 0.189 16.889 1.00 75.00 85 GLU A O 1
ATOM 679 N N . ILE A 1 86 ? 5.903 1.902 15.537 1.00 80.94 86 ILE A N 1
ATOM 680 C CA . ILE A 1 86 ? 4.542 2.220 15.144 1.00 80.94 86 ILE A CA 1
ATOM 681 C C . ILE A 1 86 ? 4.289 1.498 13.830 1.00 80.94 86 ILE A C 1
ATOM 683 O O . ILE A 1 86 ? 5.064 1.657 12.884 1.00 80.94 86 ILE A O 1
ATOM 687 N N . VAL A 1 87 ? 3.217 0.715 13.774 1.00 87.44 87 VAL A N 1
ATOM 688 C CA . VAL A 1 87 ? 2.927 -0.155 12.638 1.00 87.44 87 VAL A CA 1
ATOM 689 C C . VAL A 1 87 ? 1.487 0.025 12.182 1.00 87.44 87 VAL A C 1
ATOM 691 O O . VAL A 1 87 ? 0.556 -0.075 12.976 1.00 87.44 87 VAL A O 1
ATOM 694 N N . HIS A 1 88 ? 1.315 0.245 10.884 1.00 90.00 88 HIS A N 1
ATOM 695 C CA . HIS A 1 88 ? 0.050 0.064 10.191 1.00 90.00 88 HIS A CA 1
ATOM 696 C C . HIS A 1 88 ? 0.108 -1.244 9.407 1.00 90.00 88 HIS A C 1
ATOM 698 O O . HIS A 1 88 ? 1.073 -1.500 8.684 1.00 90.00 88 HIS A O 1
ATOM 704 N N . GLN A 1 89 ? -0.924 -2.071 9.550 1.00 91.81 89 GLN A N 1
ATOM 705 C CA . GLN A 1 89 ? -1.028 -3.339 8.842 1.00 91.81 89 GLN A CA 1
ATOM 706 C C . GLN A 1 89 ? -2.345 -3.411 8.080 1.00 91.81 89 GLN A C 1
ATOM 708 O O . GLN A 1 89 ? -3.412 -3.156 8.631 1.00 91.81 89 GLN A O 1
ATOM 713 N N . ILE A 1 90 ? -2.244 -3.781 6.808 1.00 92.50 90 ILE A N 1
ATOM 714 C CA . ILE A 1 90 ? -3.365 -4.040 5.912 1.00 92.50 90 ILE A CA 1
ATOM 715 C C . ILE A 1 90 ? -3.130 -5.435 5.357 1.00 92.50 90 ILE A C 1
ATOM 717 O O . ILE A 1 90 ? -2.248 -5.634 4.513 1.00 92.50 90 ILE A O 1
ATOM 721 N N . SER A 1 91 ? -3.875 -6.406 5.877 1.00 94.12 91 SER A N 1
ATOM 722 C CA . SER A 1 91 ? -3.719 -7.794 5.468 1.00 94.12 91 SER A CA 1
ATOM 723 C C . SER A 1 91 ? -5.024 -8.531 5.269 1.00 94.12 91 SER A C 1
ATOM 725 O O . SER A 1 91 ? -6.043 -8.162 5.848 1.00 94.12 91 SER A O 1
ATOM 727 N N . ASP A 1 92 ? -4.955 -9.562 4.427 1.00 93.06 92 ASP A N 1
ATOM 728 C CA . ASP A 1 92 ? -6.029 -10.536 4.224 1.00 93.06 92 ASP A CA 1
ATOM 729 C C . ASP A 1 92 ? -7.309 -9.918 3.631 1.00 93.06 92 ASP A C 1
ATOM 731 O O . ASP A 1 92 ? -8.423 -10.379 3.877 1.00 93.06 92 ASP A O 1
ATOM 735 N N . ASN A 1 93 ? -7.153 -8.866 2.816 1.00 90.94 93 ASN A N 1
ATOM 736 C CA . ASN A 1 93 ? -8.265 -8.171 2.164 1.00 90.94 93 ASN A CA 1
ATOM 737 C C . ASN A 1 93 ? -8.404 -8.552 0.687 1.00 90.94 93 ASN A C 1
ATOM 739 O O . ASN A 1 93 ? -7.429 -8.864 -0.005 1.00 90.94 93 ASN A O 1
ATOM 743 N N . VAL A 1 94 ? -9.628 -8.412 0.170 1.00 91.44 94 VAL A N 1
ATOM 744 C CA . VAL A 1 94 ? -9.923 -8.454 -1.266 1.00 91.44 94 VAL A CA 1
ATOM 745 C C . VAL A 1 94 ? -10.407 -7.079 -1.716 1.00 91.44 94 VAL A C 1
ATOM 747 O O . VAL A 1 94 ? -11.466 -6.615 -1.305 1.00 91.44 94 VAL A O 1
ATOM 750 N N . PHE A 1 95 ? -9.645 -6.442 -2.602 1.00 89.88 95 PHE A N 1
ATOM 751 C CA . PHE A 1 95 ? -9.997 -5.173 -3.230 1.00 89.88 95 PHE A CA 1
ATOM 752 C C . PHE A 1 95 ? -10.431 -5.423 -4.671 1.00 89.88 95 PHE A C 1
ATOM 754 O O . PHE A 1 95 ? -9.622 -5.834 -5.510 1.00 89.88 95 PHE A O 1
ATOM 761 N N . LEU A 1 96 ? -11.706 -5.175 -4.963 1.00 89.94 96 LEU A N 1
ATOM 762 C CA . LEU A 1 96 ? -12.326 -5.536 -6.234 1.00 89.94 96 LEU A CA 1
ATOM 763 C C . LEU A 1 96 ? -13.010 -4.331 -6.885 1.00 89.94 96 LEU A C 1
A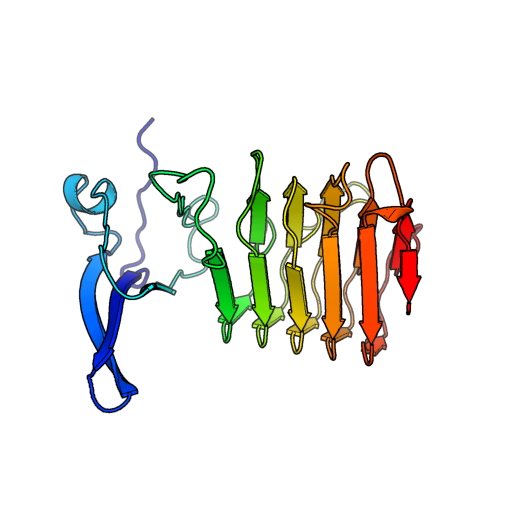TOM 765 O O . LEU A 1 96 ? -13.915 -3.745 -6.299 1.00 89.94 96 LEU A O 1
ATOM 769 N N . GLY A 1 97 ? -12.644 -4.013 -8.128 1.00 86.69 97 GLY A N 1
ATOM 770 C CA . GLY A 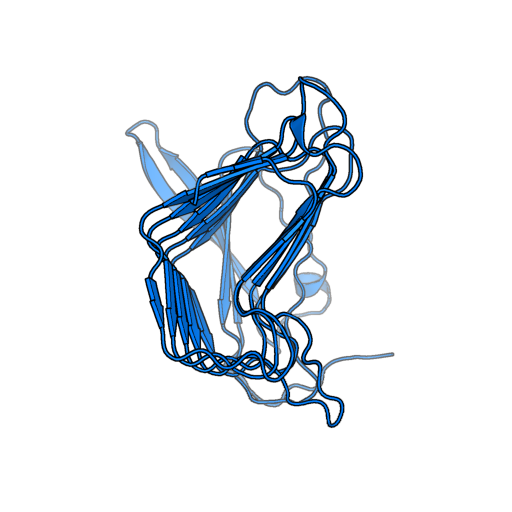1 97 ? -13.424 -3.085 -8.956 1.00 86.69 97 GLY A CA 1
ATOM 771 C C . GLY A 1 97 ? -13.361 -1.609 -8.544 1.00 86.69 97 GLY A C 1
ATOM 772 O O . GLY A 1 97 ? -14.235 -0.834 -8.937 1.00 86.69 97 GLY A O 1
ATOM 773 N N . ASN A 1 98 ? -12.369 -1.193 -7.750 1.00 83.25 98 ASN A N 1
ATOM 774 C CA . ASN A 1 98 ? -12.288 0.183 -7.259 1.00 83.25 98 ASN A CA 1
ATOM 775 C C . ASN A 1 98 ? -11.811 1.148 -8.354 1.00 83.25 98 ASN A C 1
ATOM 777 O O . ASN A 1 98 ? -10.705 1.008 -8.867 1.00 83.25 98 ASN A O 1
ATOM 781 N N . GLN A 1 99 ? -12.597 2.178 -8.680 1.00 82.12 99 GLN A N 1
ATOM 782 C CA . GLN A 1 99 ? -12.292 3.095 -9.792 1.00 82.12 99 GLN A CA 1
ATOM 783 C C . GLN A 1 99 ? -11.084 4.009 -9.533 1.00 82.12 99 GLN A C 1
ATOM 785 O O . GLN A 1 99 ? -10.295 4.267 -10.439 1.00 82.12 99 GLN A O 1
ATOM 790 N N . GLN A 1 100 ? -10.923 4.509 -8.306 1.00 78.56 100 GLN A N 1
ATOM 791 C CA . GLN A 1 100 ? -9.844 5.441 -7.947 1.00 78.56 100 GLN A CA 1
ATOM 792 C C . GLN A 1 100 ? -8.567 4.743 -7.452 1.00 78.56 100 GLN A C 1
ATOM 794 O O . GLN A 1 100 ? -7.668 5.404 -6.938 1.00 78.56 100 GLN A O 1
ATOM 799 N N . GLY A 1 101 ? -8.476 3.424 -7.633 1.00 85.00 101 GLY A N 1
ATOM 800 C CA . GLY A 1 101 ? -7.433 2.601 -7.036 1.00 85.00 101 GLY A CA 1
ATOM 801 C C . GLY A 1 101 ? -7.875 1.989 -5.711 1.00 85.00 101 GLY A C 1
ATOM 802 O O . GLY A 1 101 ? -9.033 2.073 -5.321 1.00 85.00 101 GLY A O 1
ATOM 803 N N . VAL A 1 102 ? -6.938 1.322 -5.058 1.00 88.25 102 VAL A N 1
ATOM 804 C CA . VAL A 1 102 ? -7.120 0.508 -3.859 1.00 88.25 102 VAL A CA 1
ATOM 805 C C . VAL A 1 102 ? -6.733 1.279 -2.606 1.00 88.25 102 VAL A C 1
ATOM 807 O O . VAL A 1 102 ? -7.534 1.396 -1.684 1.00 88.25 102 VAL A O 1
ATOM 810 N N . LEU A 1 103 ? -5.512 1.814 -2.566 1.00 89.50 103 LEU A N 1
ATOM 811 C CA . LEU A 1 103 ? -4.985 2.442 -1.363 1.00 89.50 103 LEU A CA 1
ATOM 812 C C . LEU A 1 103 ? -4.081 3.619 -1.703 1.00 89.50 103 LEU A C 1
ATOM 814 O O . LEU A 1 103 ? -3.158 3.511 -2.509 1.00 89.50 103 LEU A O 1
ATOM 818 N N . LYS A 1 104 ? -4.303 4.728 -0.999 1.00 91.31 104 LYS A N 1
ATOM 819 C CA . LYS A 1 104 ? -3.355 5.832 -0.906 1.00 91.31 104 LYS A CA 1
ATOM 820 C C . LYS A 1 104 ? -2.874 5.942 0.534 1.00 91.31 104 LYS A C 1
ATOM 822 O O . LYS A 1 104 ? -3.655 6.263 1.422 1.00 91.31 104 LYS A O 1
ATOM 827 N N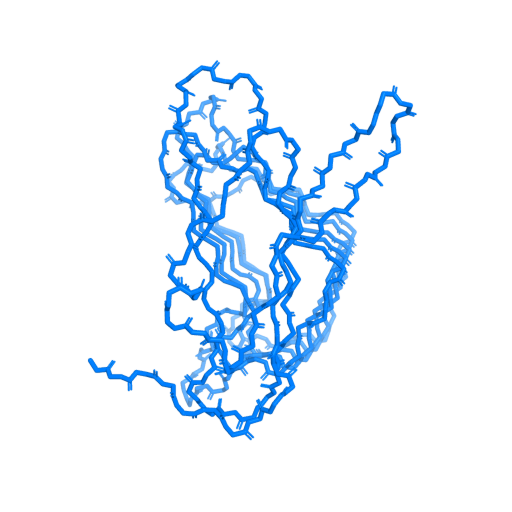 . TYR A 1 105 ? -1.588 5.709 0.743 1.00 91.88 105 TYR A N 1
ATOM 828 C CA . TYR A 1 105 ? -0.925 5.880 2.024 1.00 91.88 105 TYR A CA 1
ATOM 829 C C . TYR A 1 105 ? 0.073 7.024 1.920 1.00 91.88 105 TYR A C 1
ATOM 831 O O . TYR A 1 105 ? 0.960 7.018 1.065 1.00 91.88 105 TYR A O 1
ATOM 839 N N . THR A 1 106 ? -0.056 8.008 2.799 1.00 90.81 106 THR A N 1
ATOM 840 C CA . THR A 1 106 ? 0.892 9.113 2.900 1.00 90.81 106 THR A CA 1
ATOM 841 C C . THR A 1 106 ? 1.307 9.257 4.348 1.00 90.81 106 THR A C 1
ATOM 843 O O . THR A 1 106 ? 0.462 9.356 5.231 1.00 90.81 106 THR A O 1
ATOM 846 N N . SER A 1 107 ? 2.612 9.278 4.581 1.00 86.75 107 SER A N 1
ATOM 847 C CA . SER A 1 107 ? 3.187 9.580 5.887 1.00 86.75 107 SER A CA 1
ATOM 848 C C . SER A 1 107 ? 3.962 10.888 5.823 1.00 86.75 107 SER A C 1
ATOM 850 O O . SER A 1 107 ? 4.622 11.139 4.815 1.00 86.75 107 SER A O 1
ATOM 852 N N . ALA A 1 108 ? 3.926 11.664 6.901 1.00 83.69 108 ALA A N 1
ATOM 853 C CA . ALA A 1 108 ? 4.695 12.888 7.059 1.00 83.69 108 ALA A CA 1
ATOM 854 C C . ALA A 1 108 ? 5.169 13.039 8.511 1.00 83.69 108 ALA A C 1
ATOM 856 O O . ALA A 1 108 ? 4.474 12.612 9.433 1.00 83.69 108 ALA A O 1
ATOM 857 N N . GLY A 1 109 ? 6.331 13.666 8.707 1.00 77.81 109 GLY A N 1
ATOM 858 C CA . GLY A 1 109 ? 6.902 13.934 10.032 1.00 77.81 109 GLY A CA 1
ATOM 859 C C . GLY A 1 109 ? 8.354 13.480 10.195 1.00 77.81 109 GLY A C 1
ATOM 860 O O . GLY A 1 109 ? 8.997 13.020 9.252 1.00 77.81 109 GLY A O 1
ATOM 861 N N . GLU A 1 110 ? 8.883 13.640 11.410 1.00 74.88 110 GLU A N 1
ATOM 862 C CA . GLU A 1 110 ? 10.264 13.269 11.763 1.00 74.88 110 GLU A CA 1
ATOM 863 C C . GLU A 1 110 ? 10.455 11.748 11.835 1.00 74.88 110 GLU A C 1
ATOM 865 O O . GLU A 1 110 ? 11.472 11.225 11.385 1.00 74.88 110 GLU A O 1
ATOM 870 N N . ARG A 1 111 ? 9.445 11.030 12.338 1.00 77.44 111 ARG A N 1
ATOM 871 C CA . ARG A 1 111 ? 9.392 9.568 12.352 1.00 77.44 111 ARG A CA 1
ATOM 872 C C . ARG A 1 111 ? 7.979 9.099 12.034 1.00 77.44 111 ARG A C 1
ATOM 874 O O . ARG A 1 111 ? 7.037 9.457 12.738 1.00 77.44 111 ARG A O 1
ATOM 881 N N . SER A 1 112 ? 7.852 8.282 10.996 1.00 84.69 112 SER A N 1
ATOM 882 C CA . SER A 1 112 ? 6.566 7.782 10.505 1.00 84.69 112 SER A CA 1
ATOM 883 C C . SER A 1 112 ? 6.345 6.311 10.843 1.00 84.69 112 SER A C 1
ATOM 885 O O . SER A 1 112 ? 7.297 5.555 11.042 1.00 84.69 112 SER A O 1
ATOM 887 N N . ALA A 1 113 ? 5.077 5.895 10.864 1.00 87.06 113 ALA A N 1
ATOM 888 C CA . ALA A 1 113 ? 4.706 4.492 11.011 1.00 87.06 113 ALA A CA 1
ATOM 889 C C . ALA A 1 113 ? 5.300 3.629 9.883 1.00 87.06 113 ALA A C 1
ATOM 891 O O . ALA A 1 113 ? 5.362 4.047 8.719 1.00 87.06 113 ALA A O 1
ATOM 892 N N . ASN A 1 114 ? 5.697 2.410 10.238 1.00 91.06 114 ASN A N 1
ATOM 893 C CA . ASN A 1 114 ? 6.010 1.348 9.292 1.00 91.06 114 ASN A CA 1
ATOM 894 C C . ASN A 1 114 ? 4.708 0.807 8.692 1.00 91.06 114 ASN A C 1
ATOM 896 O O . ASN A 1 114 ? 3.678 0.778 9.370 1.00 91.06 114 ASN A O 1
ATOM 900 N N . LEU A 1 115 ? 4.754 0.352 7.442 1.00 94.25 115 LEU A N 1
ATOM 901 C CA . LEU A 1 115 ? 3.580 -0.188 6.756 1.00 94.25 115 LEU A CA 1
ATOM 902 C C . LEU A 1 115 ? 3.814 -1.631 6.311 1.00 94.25 115 LEU A C 1
ATOM 904 O O . LEU A 1 115 ? 4.774 -1.909 5.593 1.00 94.25 115 LEU A O 1
ATOM 908 N N . TYR A 1 116 ? 2.890 -2.515 6.680 1.00 96.44 116 TYR A N 1
ATOM 909 C CA . TYR A 1 116 ? 2.822 -3.896 6.210 1.00 96.44 116 TYR A CA 1
ATOM 910 C C . TYR A 1 116 ? 1.552 -4.072 5.381 1.00 96.44 116 TYR A C 1
ATOM 912 O O . TYR A 1 116 ? 0.443 -4.074 5.910 1.00 96.44 116 TYR A O 1
ATOM 920 N N . PHE A 1 117 ? 1.718 -4.208 4.071 1.00 97.06 117 PHE A N 1
ATOM 921 C CA . PHE A 1 117 ? 0.654 -4.492 3.120 1.00 97.06 117 PHE A CA 1
ATOM 922 C C . PHE A 1 117 ? 0.849 -5.914 2.594 1.00 97.06 117 PHE A C 1
ATOM 924 O O . PHE A 1 117 ? 1.689 -6.152 1.721 1.00 97.06 117 PHE A O 1
ATOM 931 N N . GLN A 1 118 ? 0.131 -6.880 3.166 1.00 97.00 118 GLN A N 1
ATOM 932 C CA . GLN A 1 118 ? 0.427 -8.292 2.929 1.00 97.00 118 GLN A CA 1
ATOM 933 C C . GLN A 1 118 ? -0.791 -9.180 2.724 1.00 97.00 118 GLN A C 1
ATOM 935 O O . GLN A 1 118 ? -1.841 -8.927 3.295 1.00 97.00 118 GLN A O 1
ATOM 940 N N . SER A 1 119 ? -0.640 -10.252 1.947 1.00 97.56 119 SER A N 1
ATOM 941 C CA . SER A 1 119 ? -1.707 -11.245 1.740 1.00 97.56 119 SER A CA 1
ATOM 942 C C . SER A 1 119 ? -3.006 -10.652 1.170 1.00 97.56 119 SER A C 1
ATOM 944 O O . SER A 1 119 ? -4.092 -11.170 1.416 1.00 97.56 119 SER A O 1
ATOM 946 N N . ASN A 1 120 ? -2.927 -9.549 0.418 1.00 97.19 120 ASN A N 1
ATOM 947 C CA . ASN A 1 120 ? -4.100 -8.916 -0.181 1.00 97.19 120 ASN A CA 1
ATOM 948 C C . ASN A 1 120 ? -4.285 -9.348 -1.641 1.00 97.19 120 ASN A C 1
ATOM 950 O O . ASN A 1 120 ? -3.322 -9.507 -2.396 1.00 97.19 120 ASN A O 1
ATOM 954 N N . THR A 1 121 ? -5.541 -9.459 -2.070 1.00 97.19 121 THR A N 1
ATOM 955 C CA . THR A 1 121 ? -5.910 -9.733 -3.466 1.00 97.19 121 THR A CA 1
ATOM 956 C C . THR A 1 121 ? -6.526 -8.485 -4.092 1.00 97.19 121 THR A C 1
ATOM 958 O O . THR A 1 121 ? -7.549 -7.993 -3.630 1.00 97.19 121 THR A O 1
ATOM 961 N N . LEU A 1 122 ? -5.910 -7.956 -5.148 1.00 96.69 122 LEU A N 1
ATOM 962 C CA . LEU A 1 122 ? -6.323 -6.737 -5.844 1.00 96.69 122 LEU A CA 1
ATOM 963 C C . LEU A 1 122 ? -6.731 -7.096 -7.274 1.00 96.69 122 LEU A C 1
ATOM 965 O O . LEU A 1 122 ? -5.875 -7.395 -8.112 1.00 96.69 122 LEU A O 1
ATOM 969 N N . LEU A 1 123 ? -8.035 -7.062 -7.551 1.00 95.50 123 LEU A N 1
ATOM 970 C CA . LEU A 1 123 ? -8.620 -7.485 -8.821 1.00 95.50 123 LEU A CA 1
ATOM 971 C C . LEU A 1 123 ? -9.417 -6.365 -9.491 1.00 95.50 123 LEU A C 1
ATOM 973 O O . LEU A 1 123 ? -10.280 -5.750 -8.867 1.00 95.50 123 LEU A O 1
ATOM 977 N N . TYR A 1 124 ? -9.206 -6.166 -10.792 1.00 93.00 124 TYR A N 1
ATOM 978 C CA . TYR A 1 124 ? -10.037 -5.275 -11.617 1.00 93.00 124 TYR A CA 1
ATOM 979 C C . TYR A 1 124 ? -10.137 -3.827 -11.099 1.00 93.00 124 TYR A C 1
ATOM 981 O O . TYR A 1 124 ? -11.142 -3.158 -11.327 1.00 93.00 124 TYR A O 1
ATOM 989 N N . ASN A 1 125 ? -9.127 -3.337 -10.377 1.00 91.06 125 ASN A N 1
ATOM 990 C CA . ASN A 1 125 ? -9.099 -1.969 -9.860 1.00 91.06 125 ASN A CA 1
ATOM 991 C C . ASN A 1 125 ? -8.508 -0.999 -10.885 1.00 91.06 125 ASN A C 1
ATOM 993 O O . ASN A 1 125 ? -7.766 -1.389 -11.782 1.00 91.06 125 ASN A O 1
ATOM 997 N N . GLY A 1 126 ? -8.786 0.282 -10.692 1.00 86.69 126 GLY A N 1
ATOM 998 C CA . GLY A 1 126 ? -8.391 1.369 -11.569 1.00 86.69 126 GLY A CA 1
ATOM 999 C C . GLY A 1 126 ? -9.492 1.751 -12.553 1.00 86.69 126 GLY A C 1
ATOM 1000 O O . GLY A 1 126 ? -10.480 1.047 -12.760 1.00 86.69 126 GLY A O 1
ATOM 1001 N N . TYR A 1 127 ? -9.312 2.914 -13.164 1.00 83.19 127 TYR A N 1
ATOM 1002 C CA . TYR A 1 127 ? -10.231 3.468 -14.145 1.00 83.19 127 TYR A CA 1
ATOM 1003 C C . TYR A 1 127 ? -9.447 3.898 -15.377 1.00 83.19 127 TYR A C 1
ATOM 1005 O O . TYR A 1 127 ? -8.430 4.589 -15.271 1.00 83.19 127 TYR A O 1
ATOM 1013 N N . TYR A 1 128 ? -9.934 3.492 -16.549 1.00 76.25 128 TYR A N 1
ATOM 1014 C CA . TYR A 1 128 ? -9.364 3.905 -17.823 1.00 76.25 128 TYR A CA 1
ATOM 1015 C C . TYR A 1 128 ? -9.609 5.401 -18.027 1.00 76.25 128 TYR A C 1
ATOM 1017 O O . TYR A 1 128 ? -10.753 5.836 -18.162 1.00 76.25 128 TYR A O 1
ATOM 1025 N N . ARG A 1 129 ? -8.542 6.199 -18.072 1.00 68.44 129 ARG A N 1
ATOM 1026 C CA . ARG A 1 129 ? -8.626 7.564 -18.597 1.00 68.44 129 ARG A CA 1
ATOM 1027 C C . ARG A 1 129 ? -8.249 7.528 -20.072 1.00 68.44 129 ARG A C 1
ATOM 1029 O O . ARG A 1 129 ? -7.396 6.754 -20.470 1.00 68.44 129 ARG A O 1
ATOM 1036 N N . TYR A 1 130 ? -8.910 8.361 -20.874 1.00 61.91 130 TYR A N 1
ATOM 1037 C CA . TYR A 1 130 ? -8.708 8.439 -22.327 1.00 61.91 130 TYR A CA 1
ATOM 1038 C C . TYR A 1 130 ? -7.291 8.882 -22.741 1.00 61.91 130 TYR A C 1
ATOM 1040 O O . TYR A 1 130 ? -6.938 8.776 -23.911 1.00 61.91 130 TYR A O 1
ATOM 1048 N N . ASN A 1 131 ? -6.483 9.386 -21.806 1.00 57.44 131 ASN A N 1
ATOM 1049 C CA . ASN A 1 131 ? -5.057 9.598 -22.002 1.00 57.44 131 ASN A CA 1
ATOM 1050 C C . ASN A 1 131 ? -4.294 8.333 -21.590 1.00 57.44 131 ASN A C 1
ATOM 1052 O O . ASN A 1 131 ? -4.710 7.623 -20.685 1.00 57.44 131 ASN A O 1
ATOM 1056 N N . SER A 1 132 ? -3.162 8.058 -22.230 1.00 56.75 132 SER A N 1
ATOM 1057 C CA . SER A 1 132 ? -2.335 6.859 -22.038 1.00 56.75 132 SER A CA 1
ATOM 1058 C C . SER A 1 132 ? -1.796 6.645 -20.611 1.00 56.75 132 SER A C 1
ATOM 1060 O O . SER A 1 132 ? -0.922 5.814 -20.432 1.00 56.75 132 SER A O 1
ATOM 1062 N N . SER A 1 133 ? -2.280 7.352 -19.581 1.00 60.47 133 SER A N 1
ATOM 1063 C CA . SER A 1 133 ? -1.935 7.164 -18.172 1.00 60.47 133 SER A CA 1
ATOM 1064 C C . SER A 1 133 ? -3.151 6.937 -17.270 1.00 60.47 133 SER A C 1
ATOM 1066 O O . SER A 1 133 ? -4.037 7.778 -17.111 1.00 60.47 133 SER A O 1
ATOM 1068 N N . SER A 1 134 ? -3.165 5.778 -16.610 1.00 66.12 134 SER A N 1
ATOM 1069 C CA . SER A 1 134 ? -4.014 5.518 -15.446 1.00 66.12 134 SER A CA 1
ATOM 1070 C C . SER A 1 134 ? -3.307 5.976 -14.172 1.00 66.12 134 SER A C 1
ATOM 1072 O O . SER A 1 134 ? -2.090 5.873 -14.064 1.00 66.12 134 SER A O 1
ATOM 1074 N N . SER A 1 135 ? -4.054 6.448 -13.169 1.00 80.00 135 SER A N 1
ATOM 1075 C CA . SER A 1 135 ? -3.463 6.617 -11.835 1.00 80.00 135 SER A CA 1
ATOM 1076 C C . SER A 1 135 ? -3.025 5.263 -11.271 1.00 80.00 135 SER A C 1
ATOM 1078 O O . SER A 1 135 ? -3.673 4.256 -11.564 1.00 80.00 135 SER A O 1
ATOM 1080 N N . PRO A 1 136 ? -1.962 5.225 -10.451 1.00 89.00 136 PRO A N 1
ATOM 1081 C CA . PRO A 1 136 ? -1.570 3.994 -9.786 1.00 89.00 136 PRO A CA 1
ATOM 1082 C C . PRO A 1 136 ? -2.712 3.511 -8.890 1.00 89.00 136 PRO A C 1
ATOM 1084 O O . PRO A 1 136 ? -3.370 4.315 -8.226 1.00 89.00 136 PRO A O 1
ATOM 1087 N N . ILE A 1 137 ? -2.948 2.198 -8.868 1.00 92.38 137 ILE A N 1
ATOM 1088 C CA . ILE A 1 137 ? -3.966 1.618 -7.988 1.00 92.38 137 ILE A CA 1
ATOM 1089 C C . ILE A 1 137 ? -3.510 1.652 -6.532 1.00 92.38 137 ILE A C 1
ATOM 1091 O O . ILE A 1 137 ? -4.335 1.798 -5.641 1.00 92.38 137 ILE A O 1
ATOM 1095 N N . ASN A 1 138 ? -2.205 1.553 -6.284 1.00 94.56 138 ASN A N 1
ATOM 1096 C CA . ASN A 1 138 ? -1.631 1.754 -4.963 1.00 94.56 138 ASN A CA 1
ATOM 1097 C C . ASN A 1 138 ? -0.659 2.923 -5.017 1.00 94.56 138 ASN A C 1
ATOM 1099 O O . ASN A 1 138 ? 0.251 2.924 -5.846 1.00 94.56 138 ASN A O 1
ATOM 1103 N N . LEU A 1 139 ? -0.828 3.885 -4.118 1.00 94.44 139 LEU A N 1
ATOM 1104 C CA . LEU A 1 139 ? 0.033 5.051 -3.994 1.00 94.44 139 LEU A CA 1
ATOM 1105 C C . LEU A 1 139 ? 0.600 5.119 -2.579 1.00 94.44 139 LEU A C 1
ATOM 1107 O O . LEU A 1 139 ? -0.107 5.485 -1.643 1.00 94.44 139 LEU A O 1
ATOM 1111 N N . PHE A 1 140 ? 1.881 4.799 -2.436 1.00 95.62 140 PHE A N 1
ATOM 1112 C CA . PHE A 1 140 ? 2.601 4.856 -1.169 1.00 95.62 140 PHE A CA 1
ATOM 1113 C C . PHE A 1 140 ? 3.613 5.999 -1.193 1.00 95.62 140 PHE A C 1
ATOM 1115 O O . PHE A 1 140 ? 4.556 5.981 -1.979 1.00 95.62 140 PHE A O 1
ATOM 1122 N N . LEU A 1 141 ? 3.414 6.994 -0.332 1.00 94.31 141 LEU A N 1
ATOM 1123 C CA . LEU A 1 141 ? 4.289 8.154 -0.177 1.00 94.31 141 LEU A CA 1
ATOM 1124 C C . LEU A 1 141 ? 4.866 8.151 1.240 1.00 94.31 141 LEU A C 1
ATOM 1126 O O . LEU A 1 141 ? 4.186 8.516 2.203 1.00 94.31 141 LEU A O 1
ATOM 1130 N N . PHE A 1 142 ? 6.114 7.713 1.363 1.00 92.62 142 PHE A N 1
ATOM 1131 C CA . PHE A 1 142 ? 6.814 7.590 2.633 1.00 92.62 142 PHE A CA 1
ATOM 1132 C C . PHE A 1 142 ? 7.732 8.780 2.888 1.00 92.62 142 PHE A C 1
ATOM 1134 O O . PHE A 1 142 ? 8.557 9.127 2.047 1.00 92.62 142 PHE A O 1
ATOM 1141 N N . GLN A 1 143 ? 7.646 9.337 4.091 1.00 89.75 143 GLN A N 1
ATOM 1142 C CA . GLN A 1 143 ? 8.569 10.336 4.618 1.00 89.75 143 GLN A CA 1
ATOM 1143 C C . GLN A 1 143 ? 9.069 9.829 5.965 1.00 89.75 143 GLN A C 1
ATOM 1145 O O . GLN A 1 143 ? 8.262 9.617 6.869 1.00 89.75 143 GLN A O 1
ATOM 1150 N N . ASN A 1 144 ? 10.378 9.610 6.096 1.00 85.62 144 ASN A N 1
ATOM 1151 C CA . ASN A 1 144 ? 11.006 9.123 7.330 1.00 85.62 144 ASN A CA 1
ATOM 1152 C C . ASN A 1 144 ? 10.326 7.872 7.938 1.00 85.62 144 ASN A C 1
ATOM 1154 O O . ASN A 1 144 ? 10.184 7.747 9.157 1.00 85.62 144 ASN A O 1
ATOM 1158 N N . SER A 1 145 ? 9.875 6.949 7.083 1.00 88.75 145 SER A N 1
ATOM 1159 C CA . SER A 1 145 ? 9.440 5.606 7.486 1.00 88.75 145 SER A CA 1
ATOM 1160 C C . SER A 1 145 ? 10.612 4.643 7.315 1.00 88.75 145 SER A C 1
ATOM 1162 O O . SER A 1 145 ? 11.320 4.711 6.312 1.00 88.75 145 SER A O 1
ATOM 1164 N N . GLN A 1 146 ? 10.847 3.772 8.294 1.00 90.38 146 GLN A N 1
ATOM 1165 C CA . GLN A 1 146 ? 12.029 2.905 8.293 1.00 90.38 146 GLN A CA 1
ATOM 1166 C C . GLN A 1 146 ? 11.778 1.580 7.576 1.00 90.38 146 GLN A C 1
ATOM 1168 O O . GLN A 1 146 ? 12.697 1.023 6.973 1.00 90.38 146 GLN A O 1
ATOM 1173 N N . ARG A 1 147 ? 10.551 1.050 7.654 1.00 92.69 147 ARG A N 1
ATOM 1174 C CA . ARG A 1 147 ? 10.203 -0.250 7.078 1.00 92.69 147 ARG A CA 1
ATOM 1175 C C . ARG A 1 147 ? 8.901 -0.200 6.304 1.00 92.69 147 ARG A C 1
ATOM 1177 O O . ARG A 1 147 ? 7.869 0.260 6.793 1.00 92.69 147 ARG A O 1
ATOM 1184 N N . PHE A 1 148 ? 8.959 -0.780 5.118 1.00 95.50 148 PHE A N 1
ATOM 1185 C CA . PHE A 1 148 ? 7.803 -1.062 4.292 1.00 95.50 148 PHE A CA 1
ATOM 1186 C C . PHE A 1 148 ? 7.864 -2.513 3.841 1.00 95.50 148 PHE A C 1
ATOM 1188 O O 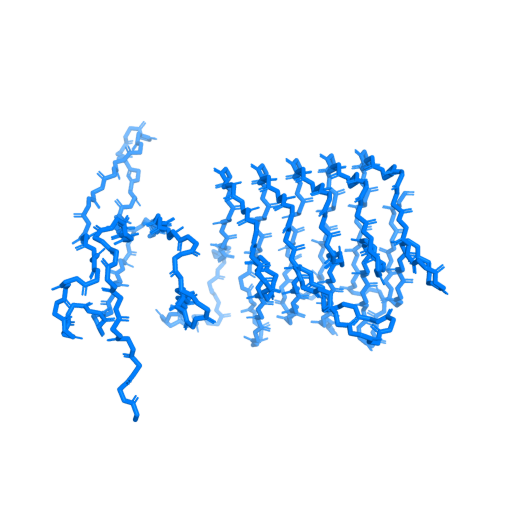. PHE A 1 148 ? 8.860 -2.946 3.268 1.00 95.50 148 PHE A O 1
ATOM 1195 N N . TYR A 1 149 ? 6.800 -3.262 4.090 1.00 97.12 149 TYR A N 1
ATOM 1196 C CA . TYR A 1 149 ? 6.651 -4.622 3.603 1.00 97.12 149 TYR A CA 1
ATOM 1197 C C . TYR A 1 149 ? 5.442 -4.687 2.682 1.00 97.12 149 TYR A C 1
ATOM 1199 O O . TYR A 1 149 ? 4.321 -4.397 3.092 1.00 97.12 149 TYR A O 1
ATOM 1207 N N . PHE A 1 150 ? 5.676 -5.084 1.441 1.00 97.69 150 PHE A N 1
ATOM 1208 C CA . PHE A 1 150 ? 4.649 -5.369 0.457 1.00 97.69 150 PHE A CA 1
ATOM 1209 C C . PHE A 1 150 ? 4.858 -6.804 0.000 1.00 97.69 150 PHE A C 1
ATOM 1211 O O . PHE A 1 150 ? 5.742 -7.074 -0.817 1.00 97.69 150 PHE A O 1
ATOM 1218 N N . GLY A 1 151 ? 4.108 -7.747 0.562 1.00 97.44 151 GLY A N 1
ATOM 1219 C CA . GLY A 1 151 ? 4.386 -9.152 0.296 1.00 97.44 151 GLY A CA 1
ATOM 1220 C C . GLY A 1 151 ? 3.190 -10.078 0.246 1.00 97.44 151 GLY A C 1
ATOM 1221 O O . GLY A 1 151 ? 2.159 -9.825 0.857 1.00 97.44 151 GLY A O 1
ATOM 1222 N N . ASN A 1 152 ? 3.337 -11.177 -0.489 1.00 98.00 152 ASN A N 1
ATOM 1223 C CA . ASN A 1 152 ? 2.290 -12.184 -0.679 1.00 98.00 152 ASN A CA 1
ATOM 1224 C C . ASN A 1 152 ? 0.996 -11.612 -1.288 1.00 98.00 152 ASN A C 1
ATOM 1226 O O . ASN A 1 152 ? -0.085 -12.145 -1.056 1.00 98.00 152 ASN A O 1
ATOM 1230 N N . ASN A 1 153 ? 1.076 -10.510 -2.040 1.00 97.94 153 ASN A N 1
ATOM 1231 C CA . ASN A 1 153 ? -0.098 -9.904 -2.661 1.00 97.94 153 ASN A CA 1
ATOM 1232 C C . ASN A 1 153 ? -0.323 -10.452 -4.075 1.00 97.94 153 ASN A C 1
ATOM 1234 O O . ASN A 1 153 ? 0.625 -10.684 -4.830 1.00 97.94 153 ASN A O 1
ATOM 1238 N N . TRP A 1 154 ? -1.591 -10.583 -4.464 1.00 97.94 154 TRP A N 1
ATOM 1239 C CA . TRP A 1 154 ? -2.003 -10.965 -5.813 1.00 97.94 154 TRP A CA 1
ATOM 1240 C C . TRP A 1 154 ? -2.665 -9.782 -6.518 1.00 97.94 154 TRP A C 1
ATOM 1242 O O . TRP A 1 154 ? -3.795 -9.414 -6.207 1.00 97.94 154 TRP A O 1
ATOM 1252 N N . LEU A 1 155 ? -1.974 -9.186 -7.486 1.00 97.38 155 LEU A N 1
ATOM 1253 C CA . LEU A 1 155 ? -2.426 -8.026 -8.246 1.00 97.38 155 LEU A CA 1
ATOM 1254 C C . LEU A 1 155 ? -2.721 -8.446 -9.681 1.00 97.38 155 LEU A C 1
ATOM 1256 O O . LEU A 1 155 ? -1.799 -8.690 -10.466 1.00 97.38 155 LEU A O 1
ATOM 1260 N N . SER A 1 156 ? -4.005 -8.523 -10.035 1.00 97.06 156 SER A N 1
ATOM 1261 C CA . SER A 1 156 ? -4.420 -9.028 -11.339 1.00 97.06 156 SER A CA 1
ATOM 1262 C C . SER A 1 156 ? -5.487 -8.193 -12.031 1.00 97.06 156 SER A C 1
ATOM 1264 O O . SER A 1 156 ? -6.473 -7.780 -11.421 1.00 97.06 156 SER A O 1
ATOM 1266 N N . ARG A 1 157 ? -5.307 -8.000 -13.345 1.00 95.50 157 ARG A N 1
ATOM 1267 C CA . ARG A 1 157 ? -6.269 -7.310 -14.225 1.00 95.50 157 ARG A CA 1
ATOM 1268 C C . ARG A 1 157 ? -6.607 -5.889 -13.782 1.00 95.50 157 ARG A C 1
ATOM 1270 O O . ARG A 1 157 ? -7.713 -5.419 -14.028 1.00 95.50 157 ARG A O 1
ATOM 1277 N N . ASN A 1 158 ? -5.671 -5.212 -13.126 1.00 94.25 158 ASN A N 1
ATOM 1278 C CA . ASN A 1 158 ? -5.841 -3.820 -12.744 1.00 94.25 158 ASN A CA 1
ATOM 1279 C C . ASN A 1 158 ? -5.417 -2.878 -13.884 1.00 94.25 158 ASN A C 1
ATOM 1281 O O . ASN A 1 158 ? -4.579 -3.223 -14.719 1.00 94.25 158 ASN A O 1
ATOM 1285 N N . LEU A 1 159 ? -6.003 -1.684 -13.906 1.00 91.62 159 LEU A N 1
ATOM 1286 C CA . LEU A 1 159 ? -5.634 -0.575 -14.779 1.00 91.62 159 LEU A CA 1
ATOM 1287 C C . LEU A 1 159 ? -4.706 0.362 -13.999 1.00 91.62 159 LEU A C 1
ATOM 1289 O O . LEU A 1 159 ? -5.167 1.180 -13.203 1.00 91.62 159 LEU A O 1
ATOM 1293 N N . GLY A 1 160 ? -3.405 0.200 -14.216 1.00 89.69 160 GLY A N 1
ATOM 1294 C CA . GLY A 1 160 ? -2.330 0.810 -13.443 1.00 89.69 160 GLY A CA 1
ATOM 1295 C C . GLY A 1 160 ? -1.623 -0.186 -12.522 1.00 89.69 160 GLY A C 1
ATOM 1296 O O . GLY A 1 160 ? -1.909 -1.385 -12.513 1.00 89.69 160 GLY A O 1
ATOM 1297 N N . GLY A 1 161 ? -0.684 0.327 -11.732 1.00 92.06 161 GLY A N 1
ATOM 1298 C CA . GLY A 1 161 ? 0.180 -0.481 -10.877 1.00 92.06 161 GLY A CA 1
ATOM 1299 C C . GLY A 1 161 ? 0.380 0.081 -9.479 1.00 92.06 161 GLY A C 1
ATOM 1300 O O . GLY A 1 161 ? -0.392 0.906 -8.987 1.00 92.06 161 GLY A O 1
ATOM 1301 N N . THR A 1 162 ? 1.438 -0.391 -8.830 1.00 95.12 162 THR A N 1
ATOM 1302 C CA . THR A 1 162 ? 1.858 0.070 -7.508 1.00 95.12 162 THR A CA 1
ATOM 1303 C C . THR A 1 162 ? 2.960 1.109 -7.648 1.00 95.12 162 THR A C 1
ATOM 1305 O O . THR A 1 162 ? 4.016 0.830 -8.212 1.00 95.12 162 THR A O 1
ATOM 1308 N N . TYR A 1 163 ? 2.709 2.303 -7.118 1.00 95.19 163 TYR A N 1
ATOM 1309 C CA . TYR A 1 163 ? 3.665 3.398 -7.054 1.00 95.19 163 TYR A CA 1
ATOM 1310 C C . TYR A 1 163 ? 4.118 3.602 -5.613 1.00 95.19 163 TYR A C 1
ATOM 1312 O O . TYR A 1 163 ? 3.303 3.817 -4.713 1.00 95.19 163 TYR A O 1
ATOM 1320 N N . ILE A 1 164 ? 5.427 3.551 -5.407 1.00 95.31 164 ILE A N 1
ATOM 1321 C CA . ILE A 1 164 ? 6.074 3.742 -4.118 1.00 95.31 164 ILE A CA 1
ATOM 1322 C C . ILE A 1 164 ? 7.069 4.881 -4.260 1.00 95.31 164 ILE A C 1
ATOM 1324 O O . ILE A 1 164 ? 7.881 4.910 -5.183 1.00 95.31 164 ILE A O 1
ATOM 1328 N N . GLN A 1 165 ? 7.023 5.809 -3.319 1.00 94.31 165 GLN A N 1
ATOM 1329 C CA . GLN A 1 165 ? 7.991 6.879 -3.218 1.00 94.31 165 GLN A CA 1
ATOM 1330 C C . GLN A 1 165 ? 8.481 6.991 -1.787 1.00 94.31 165 GLN A C 1
ATOM 1332 O O . GLN A 1 165 ? 7.681 7.005 -0.853 1.00 94.31 165 GLN A O 1
ATOM 1337 N N . CYS A 1 166 ? 9.795 7.076 -1.630 1.00 92.50 166 CYS A N 1
ATOM 1338 C CA . CYS A 1 166 ? 10.443 7.265 -0.344 1.00 92.50 166 CYS A CA 1
ATOM 1339 C C . CYS A 1 166 ? 11.195 8.595 -0.321 1.00 92.50 166 CYS A C 1
ATOM 1341 O O . CYS A 1 166 ? 11.883 8.988 -1.269 1.00 92.50 166 CYS A O 1
ATOM 1343 N N . TYR A 1 167 ? 11.066 9.274 0.809 1.00 90.62 167 TYR A N 1
ATOM 1344 C CA . TYR A 1 167 ? 11.846 10.436 1.177 1.00 90.62 167 TYR A CA 1
ATOM 1345 C C . TYR A 1 167 ? 12.498 10.153 2.529 1.00 90.62 167 TYR A C 1
ATOM 1347 O O . TYR A 1 167 ? 11.843 10.150 3.576 1.00 90.62 167 TYR A O 1
ATOM 1355 N N . SER A 1 168 ? 13.793 9.862 2.479 1.00 85.94 168 SER A N 1
ATOM 1356 C CA . SER A 1 168 ? 14.650 9.645 3.637 1.00 85.94 168 SER A CA 1
ATOM 1357 C C . SER A 1 168 ? 15.955 10.403 3.421 1.00 85.94 168 SER A C 1
ATOM 1359 O O . SER A 1 168 ? 16.519 10.367 2.327 1.00 85.94 168 SER A O 1
ATOM 1361 N N . GLN A 1 169 ? 16.398 11.126 4.448 1.00 82.19 169 GLN A N 1
ATOM 1362 C CA . GLN A 1 169 ? 17.536 12.048 4.365 1.00 82.19 169 GLN A CA 1
ATOM 1363 C C . GLN A 1 169 ? 18.625 11.766 5.409 1.00 82.19 169 GLN A C 1
ATOM 1365 O O . GLN A 1 169 ? 19.649 12.447 5.417 1.00 82.19 169 GLN A O 1
ATOM 1370 N N . SER A 1 170 ? 18.438 10.787 6.300 1.00 80.06 170 SER A N 1
ATOM 1371 C CA . SER A 1 170 ? 19.402 10.492 7.362 1.00 80.06 170 SER A CA 1
ATOM 1372 C C . SER A 1 170 ? 19.594 8.994 7.581 1.00 80.06 170 SER A C 1
ATOM 1374 O O . SER A 1 170 ? 18.719 8.172 7.313 1.00 80.06 170 SER A O 1
ATOM 1376 N N . LEU A 1 171 ? 20.741 8.638 8.167 1.00 79.38 171 LEU A N 1
ATOM 1377 C CA . LEU A 1 171 ? 21.030 7.266 8.596 1.00 79.38 171 LEU A CA 1
ATOM 1378 C C . LEU A 1 171 ? 20.030 6.750 9.647 1.00 79.38 171 LEU A C 1
ATOM 1380 O O . LEU A 1 171 ? 19.784 5.550 9.732 1.00 79.38 171 LEU A O 1
ATOM 1384 N N . SER A 1 172 ? 19.440 7.646 10.444 1.00 77.69 172 SER A N 1
ATOM 1385 C CA . SER A 1 172 ? 18.433 7.287 11.446 1.00 77.69 172 SER A CA 1
ATOM 1386 C C . SER A 1 172 ? 17.053 7.006 10.844 1.00 77.69 172 SER A C 1
ATOM 1388 O O . SER A 1 172 ? 16.235 6.359 11.499 1.00 77.69 172 SER A O 1
ATOM 1390 N N . SER A 1 173 ? 16.788 7.440 9.607 1.00 80.50 173 SER A N 1
ATOM 1391 C CA . SER A 1 173 ? 15.505 7.253 8.925 1.00 80.50 173 SER A CA 1
ATOM 1392 C C . SER A 1 173 ? 15.607 6.444 7.630 1.00 80.50 173 SER A C 1
ATOM 1394 O O . SER A 1 173 ? 14.700 6.535 6.801 1.00 80.50 173 SER A O 1
ATOM 1396 N N . ILE A 1 174 ? 16.671 5.642 7.449 1.00 88.56 174 ILE A N 1
ATOM 1397 C CA . ILE A 1 174 ? 16.863 4.804 6.250 1.00 88.56 174 ILE A CA 1
ATOM 1398 C C . ILE A 1 174 ? 15.604 3.987 5.984 1.00 88.56 174 ILE A C 1
ATOM 1400 O O . ILE A 1 174 ? 15.156 3.206 6.828 1.00 88.56 174 ILE A O 1
ATOM 1404 N N . PHE A 1 175 ? 15.071 4.154 4.781 1.00 91.69 175 PHE A N 1
ATOM 1405 C CA . PHE A 1 175 ? 13.927 3.409 4.302 1.00 91.69 175 PHE A CA 1
ATOM 1406 C C . PHE A 1 175 ? 14.384 2.042 3.793 1.00 91.69 175 PHE A C 1
ATOM 1408 O O . PHE A 1 175 ? 15.217 1.955 2.891 1.00 91.69 175 PHE A O 1
ATOM 1415 N N . ASN A 1 176 ? 13.805 0.976 4.340 1.00 94.06 176 ASN A N 1
ATOM 1416 C CA . ASN A 1 176 ? 13.994 -0.391 3.867 1.00 94.06 176 ASN A CA 1
ATOM 1417 C C . ASN A 1 176 ? 12.648 -0.952 3.402 1.00 94.06 176 ASN A C 1
ATOM 1419 O O . ASN A 1 176 ? 11.781 -1.306 4.207 1.00 94.06 176 ASN A O 1
ATOM 1423 N N . GLY A 1 177 ? 12.472 -0.997 2.085 1.00 94.56 177 GLY A N 1
ATOM 1424 C CA . GLY A 1 177 ? 11.318 -1.588 1.426 1.00 94.56 177 GLY A CA 1
ATOM 1425 C C . GLY A 1 177 ? 11.575 -3.043 1.060 1.00 94.56 177 GLY A C 1
ATOM 1426 O O . GLY A 1 177 ? 12.598 -3.362 0.463 1.00 94.56 177 GLY A O 1
ATOM 1427 N N . HIS A 1 178 ? 10.625 -3.917 1.359 1.00 96.62 178 HIS A N 1
ATOM 1428 C CA . HIS A 1 178 ? 10.636 -5.318 0.961 1.00 96.62 178 HIS A CA 1
ATOM 1429 C C . HIS A 1 178 ? 9.438 -5.590 0.055 1.00 96.62 178 HIS A C 1
ATOM 1431 O O . HIS A 1 178 ? 8.295 -5.501 0.498 1.00 96.62 178 HIS A O 1
ATOM 1437 N N . LEU A 1 179 ? 9.700 -5.938 -1.204 1.00 96.56 179 LEU A N 1
ATOM 1438 C CA . LEU A 1 179 ? 8.711 -6.488 -2.126 1.00 96.56 179 LEU A CA 1
ATOM 1439 C C . LEU A 1 179 ? 8.940 -7.993 -2.191 1.00 96.56 179 LEU A C 1
ATOM 1441 O O . LEU A 1 179 ? 9.915 -8.438 -2.793 1.00 96.56 179 LEU A O 1
ATOM 1445 N N . PHE A 1 180 ? 8.088 -8.783 -1.552 1.00 97.25 180 PHE A N 1
ATOM 1446 C CA . PHE A 1 180 ? 8.350 -10.211 -1.391 1.00 97.25 180 PHE A CA 1
ATOM 1447 C C . PHE A 1 180 ? 7.200 -11.083 -1.879 1.00 97.25 180 PHE A C 1
ATOM 1449 O O . PHE A 1 180 ? 6.077 -10.930 -1.411 1.00 97.25 180 PHE A O 1
ATOM 1456 N N . ASN A 1 181 ? 7.478 -12.044 -2.761 1.00 97.69 181 ASN A N 1
ATOM 1457 C CA . ASN A 1 181 ? 6.503 -13.069 -3.150 1.00 97.69 181 ASN A CA 1
ATOM 1458 C C . ASN A 1 181 ? 5.157 -12.494 -3.646 1.00 97.69 181 ASN A C 1
ATOM 1460 O O . ASN A 1 181 ? 4.083 -12.994 -3.316 1.00 97.69 181 ASN A O 1
ATOM 1464 N N . ASN A 1 182 ? 5.193 -11.393 -4.401 1.00 97.75 182 ASN A N 1
ATOM 1465 C CA . ASN A 1 182 ? 3.989 -10.823 -5.004 1.00 97.75 182 ASN A CA 1
ATOM 1466 C C . ASN A 1 182 ? 3.788 -11.355 -6.419 1.00 97.75 182 ASN A C 1
ATOM 1468 O O . ASN A 1 182 ? 4.751 -11.579 -7.155 1.00 97.75 182 ASN A O 1
ATOM 1472 N N . VAL A 1 183 ? 2.529 -11.470 -6.832 1.00 97.88 183 VAL A N 1
ATOM 1473 C CA . VAL A 1 183 ? 2.163 -11.798 -8.208 1.00 97.88 183 VAL A CA 1
ATOM 1474 C C . VAL A 1 183 ? 1.527 -10.585 -8.862 1.00 97.88 183 VAL A C 1
ATOM 1476 O O . VAL A 1 183 ? 0.483 -10.105 -8.431 1.00 97.88 183 VAL A O 1
ATOM 1479 N N . PHE A 1 184 ? 2.135 -10.124 -9.946 1.00 97.44 184 PHE A N 1
ATOM 1480 C CA . PHE A 1 184 ? 1.631 -9.065 -10.801 1.00 97.44 184 PHE A CA 1
ATOM 1481 C C . PHE A 1 184 ? 1.267 -9.654 -12.166 1.00 97.44 184 PHE A C 1
ATOM 1483 O O . PHE A 1 184 ? 2.146 -9.956 -12.979 1.00 97.44 184 PHE A O 1
ATOM 1490 N N . TYR A 1 185 ? -0.028 -9.833 -12.422 1.00 97.69 185 TYR A N 1
ATOM 1491 C CA . TYR A 1 185 ? -0.518 -10.600 -13.565 1.00 97.69 185 TYR A CA 1
ATOM 1492 C C . TYR A 1 185 ? -1.548 -9.842 -14.409 1.00 97.69 185 TYR A C 1
ATOM 1494 O O . TYR A 1 185 ? -2.624 -9.501 -13.925 1.00 97.69 185 TYR A O 1
ATOM 1502 N N . ARG A 1 186 ? -1.285 -9.658 -15.709 1.00 96.56 186 ARG A N 1
ATOM 1503 C CA . ARG A 1 186 ? -2.249 -9.041 -16.649 1.00 96.56 186 ARG A CA 1
ATOM 1504 C C . ARG A 1 186 ? -2.760 -7.658 -16.233 1.00 96.56 186 ARG A C 1
ATOM 1506 O O . ARG A 1 186 ? -3.931 -7.357 -16.445 1.00 96.56 186 ARG A O 1
ATOM 1513 N N . ASN A 1 187 ? -1.916 -6.841 -15.612 1.00 94.12 187 ASN A N 1
ATOM 1514 C CA . ASN A 1 187 ? -2.224 -5.433 -15.361 1.00 94.12 187 ASN A CA 1
ATOM 1515 C C . ASN A 1 187 ? -1.864 -4.599 -16.599 1.00 94.12 187 ASN A C 1
ATOM 1517 O O . ASN A 1 187 ? -0.892 -4.921 -17.283 1.00 94.12 187 ASN A O 1
ATOM 1521 N N . ASN A 1 188 ? -2.645 -3.551 -16.870 1.00 91.62 188 ASN A N 1
ATOM 1522 C CA . ASN A 1 188 ? -2.581 -2.779 -18.115 1.00 91.62 188 ASN A CA 1
ATOM 1523 C C . ASN A 1 188 ? -2.442 -1.259 -17.871 1.00 91.62 188 ASN A C 1
ATOM 1525 O O . ASN A 1 188 ? -2.673 -0.785 -16.759 1.00 91.62 188 ASN A O 1
ATOM 1529 N N . ASN A 1 189 ? -2.183 -0.499 -18.943 1.00 87.19 189 ASN A N 1
ATOM 1530 C CA . ASN A 1 189 ? -2.155 0.974 -19.078 1.00 87.19 189 ASN A CA 1
ATOM 1531 C C . ASN A 1 189 ? -0.969 1.724 -18.457 1.00 87.19 189 ASN A C 1
ATOM 1533 O O . ASN A 1 189 ? -0.636 2.805 -18.939 1.00 87.19 189 ASN A O 1
ATOM 1537 N N . ASP A 1 190 ? -0.351 1.223 -17.393 1.00 87.12 190 ASP A N 1
ATOM 1538 C CA . ASP A 1 190 ? 0.805 1.874 -16.770 1.00 87.12 190 ASP A CA 1
ATOM 1539 C C . ASP A 1 190 ? 1.783 0.834 -16.218 1.00 87.12 190 ASP A C 1
ATOM 1541 O O . ASP A 1 190 ? 1.494 -0.361 -16.139 1.00 87.12 190 ASP A O 1
ATOM 1545 N N . SER A 1 191 ? 2.945 1.328 -15.812 1.00 91.25 191 SER A N 1
ATOM 1546 C CA . SER A 1 191 ? 3.960 0.625 -15.045 1.00 91.25 191 SER A CA 1
ATOM 1547 C C . SER A 1 191 ? 3.311 -0.095 -13.869 1.00 91.25 191 SER A C 1
ATOM 1549 O O . SER A 1 191 ? 2.590 0.494 -13.060 1.00 91.25 191 SER A O 1
ATOM 1551 N N . VAL A 1 192 ? 3.594 -1.383 -13.751 1.00 93.75 192 VAL A N 1
ATOM 1552 C CA . VAL A 1 192 ? 2.988 -2.246 -12.739 1.00 93.75 192 VAL A CA 1
ATOM 1553 C C . VAL A 1 192 ? 3.668 -2.093 -11.387 1.00 93.75 192 VAL A C 1
ATOM 1555 O O . VAL A 1 192 ? 3.023 -2.225 -10.344 1.00 93.75 192 VAL A O 1
ATOM 1558 N N . LEU A 1 193 ? 4.950 -1.742 -11.410 1.00 94.69 193 LEU A N 1
ATOM 1559 C CA . LEU A 1 193 ? 5.721 -1.403 -10.231 1.00 94.69 193 LEU A CA 1
ATOM 1560 C C . LEU A 1 193 ? 6.597 -0.188 -10.526 1.00 94.69 193 LEU A C 1
ATOM 1562 O O . LEU A 1 193 ? 7.427 -0.212 -11.428 1.00 94.69 193 LEU A O 1
ATOM 1566 N N . THR A 1 194 ? 6.425 0.873 -9.749 1.00 94.62 194 THR A N 1
ATOM 1567 C CA . THR A 1 194 ? 7.310 2.039 -9.767 1.00 94.62 194 THR A CA 1
ATOM 1568 C C . THR A 1 194 ? 7.805 2.307 -8.359 1.00 94.62 194 THR A C 1
ATOM 1570 O O . THR A 1 194 ? 6.998 2.409 -7.437 1.00 94.62 194 THR A O 1
ATOM 1573 N N . PHE A 1 195 ? 9.118 2.437 -8.196 1.00 94.31 195 PHE A N 1
ATOM 1574 C CA . PHE A 1 195 ? 9.746 2.842 -6.947 1.00 94.31 195 PHE A CA 1
ATOM 1575 C C . PHE A 1 195 ? 10.675 4.031 -7.191 1.00 94.31 195 PHE A C 1
ATOM 1577 O O . PHE A 1 195 ? 11.638 3.922 -7.949 1.00 94.31 195 PHE A O 1
ATOM 1584 N N . ASN A 1 196 ? 10.412 5.145 -6.510 1.00 93.62 196 ASN A N 1
ATOM 1585 C CA . ASN A 1 196 ? 11.168 6.385 -6.652 1.00 93.62 196 ASN A CA 1
ATOM 1586 C C . ASN A 1 196 ? 11.740 6.850 -5.303 1.00 93.62 196 ASN A C 1
ATOM 1588 O O . ASN A 1 196 ? 10.990 7.100 -4.359 1.00 93.62 196 ASN A O 1
ATOM 1592 N N . GLY A 1 197 ? 13.055 7.042 -5.218 1.00 90.00 197 GLY A N 1
ATOM 1593 C CA . GLY A 1 197 ? 13.673 7.850 -4.163 1.00 90.00 197 GLY A CA 1
ATOM 1594 C C . GLY A 1 197 ? 13.768 9.314 -4.591 1.00 90.00 197 GLY A C 1
ATOM 1595 O O . GLY A 1 197 ? 14.090 9.611 -5.737 1.00 90.00 197 GLY A O 1
ATOM 1596 N N . MET A 1 198 ? 13.436 10.254 -3.706 1.00 77.44 198 MET A N 1
ATOM 1597 C CA . MET A 1 198 ? 13.265 11.657 -4.115 1.00 77.44 198 MET A CA 1
ATOM 1598 C C . MET A 1 198 ? 14.575 12.446 -4.301 1.00 77.44 198 MET A C 1
ATOM 1600 O O . MET A 1 198 ? 14.631 13.298 -5.181 1.00 77.44 198 MET A O 1
ATOM 1604 N N . GLU A 1 199 ? 15.617 12.189 -3.502 1.00 68.81 199 GLU A N 1
ATOM 1605 C CA . GLU A 1 199 ? 16.827 13.040 -3.485 1.00 68.81 199 GLU A CA 1
ATOM 1606 C C . GLU A 1 199 ? 18.137 12.262 -3.305 1.00 68.81 199 GLU A C 1
ATOM 1608 O O . GLU A 1 199 ? 19.108 12.521 -4.011 1.00 68.81 199 GLU A O 1
ATOM 1613 N N . MET A 1 200 ? 18.178 11.285 -2.391 1.00 65.81 200 MET A N 1
ATOM 1614 C CA . MET A 1 200 ? 19.380 10.489 -2.115 1.00 65.81 200 MET A CA 1
ATOM 1615 C C . MET A 1 200 ? 19.058 8.998 -2.133 1.00 65.81 200 MET A C 1
ATOM 1617 O O . MET A 1 200 ? 18.399 8.478 -1.235 1.00 65.81 200 MET A O 1
ATOM 1621 N N . SER A 1 201 ? 19.573 8.291 -3.140 1.00 65.81 201 SER A N 1
ATOM 1622 C CA . SER A 1 201 ? 19.343 6.850 -3.292 1.00 65.81 201 SER A CA 1
ATOM 1623 C C . SER A 1 201 ? 19.899 6.020 -2.138 1.00 65.81 201 SER A C 1
ATOM 1625 O O . SER A 1 201 ? 19.308 5.004 -1.788 1.00 65.81 201 SER A O 1
ATOM 1627 N N . ALA A 1 202 ? 20.987 6.469 -1.504 1.00 76.88 202 ALA A N 1
ATOM 1628 C CA . ALA A 1 202 ? 21.683 5.733 -0.448 1.00 76.88 202 ALA A CA 1
ATOM 1629 C C . ALA A 1 202 ? 20.843 5.476 0.818 1.00 76.88 202 ALA A C 1
ATOM 1631 O O . ALA A 1 202 ? 21.179 4.588 1.597 1.00 76.88 202 ALA A O 1
ATOM 1632 N N . PHE A 1 203 ? 19.764 6.235 1.037 1.00 85.31 203 PHE A N 1
ATOM 1633 C CA . PHE A 1 203 ? 18.880 6.069 2.198 1.00 85.31 203 PHE A CA 1
ATOM 1634 C C . PHE A 1 203 ? 17.540 5.415 1.846 1.00 85.31 203 PHE A C 1
ATOM 1636 O O . PHE A 1 203 ? 16.669 5.284 2.705 1.00 85.31 203 PHE A O 1
ATOM 1643 N N . CYS A 1 204 ? 17.380 4.987 0.594 1.00 90.75 204 CYS A N 1
ATOM 1644 C CA . CYS A 1 204 ? 16.217 4.274 0.100 1.00 90.75 204 CYS A CA 1
ATOM 1645 C C . CYS A 1 204 ? 16.654 2.922 -0.459 1.00 90.75 204 CYS A C 1
ATOM 1647 O O . CYS A 1 204 ? 17.111 2.827 -1.599 1.00 90.75 204 CYS A O 1
ATOM 1649 N N . ASN A 1 205 ? 16.474 1.876 0.342 1.00 92.50 205 ASN A N 1
ATOM 1650 C CA . ASN A 1 205 ? 16.763 0.503 -0.043 1.00 92.50 205 ASN A CA 1
ATOM 1651 C C . ASN A 1 205 ? 15.474 -0.216 -0.436 1.00 92.50 205 ASN A C 1
ATOM 1653 O O . ASN A 1 205 ? 14.459 -0.124 0.260 1.00 92.50 205 ASN A O 1
ATOM 1657 N N . LEU A 1 206 ? 15.535 -0.974 -1.528 1.00 93.44 206 LEU A N 1
ATOM 1658 C CA . LEU A 1 206 ? 14.463 -1.846 -1.983 1.00 93.44 206 LEU A CA 1
ATOM 1659 C C . LEU A 1 206 ? 14.994 -3.265 -2.183 1.00 93.44 206 LEU A C 1
ATOM 1661 O O . LEU A 1 206 ? 15.885 -3.490 -2.996 1.00 93.44 206 LEU A O 1
ATOM 1665 N N . TYR A 1 207 ? 14.402 -4.229 -1.490 1.00 95.25 207 TYR A N 1
ATOM 1666 C CA . TYR A 1 207 ? 14.658 -5.654 -1.664 1.00 95.25 207 TYR A CA 1
ATOM 1667 C C . TYR A 1 207 ? 13.439 -6.292 -2.318 1.00 95.25 207 TYR A C 1
ATOM 1669 O O . TYR A 1 207 ? 12.405 -6.468 -1.674 1.00 95.25 207 TYR A O 1
ATOM 1677 N N . ALA A 1 208 ? 13.544 -6.621 -3.596 1.00 93.94 208 ALA A N 1
ATOM 1678 C CA . ALA A 1 208 ? 12.483 -7.209 -4.388 1.00 93.94 208 ALA A CA 1
ATOM 1679 C C . ALA A 1 208 ? 12.812 -8.671 -4.700 1.00 93.94 208 ALA A C 1
ATOM 1681 O O . ALA A 1 208 ? 13.541 -8.970 -5.629 1.00 93.94 208 ALA A O 1
ATOM 1682 N N . ILE A 1 209 ? 12.267 -9.598 -3.916 1.00 94.50 209 ILE A N 1
ATOM 1683 C CA . ILE A 1 209 ? 12.638 -11.016 -3.964 1.00 94.50 209 ILE A CA 1
ATOM 1684 C C . ILE A 1 209 ? 11.400 -11.865 -4.274 1.00 94.50 209 ILE A C 1
ATOM 1686 O O . ILE A 1 209 ? 10.330 -11.650 -3.705 1.00 94.50 209 ILE A O 1
ATOM 1690 N N . GLN A 1 210 ? 11.550 -12.854 -5.161 1.00 95.56 210 GLN A N 1
ATOM 1691 C CA . GLN A 1 210 ? 10.505 -13.839 -5.497 1.00 95.56 210 GLN A CA 1
ATOM 1692 C C . GLN A 1 210 ? 9.201 -13.235 -6.055 1.00 95.56 210 GLN A C 1
ATOM 1694 O O . GLN A 1 210 ? 8.134 -13.822 -5.925 1.00 95.56 210 GLN A O 1
ATOM 1699 N N . ASN A 1 211 ? 9.260 -12.072 -6.706 1.00 95.94 211 ASN A N 1
ATOM 1700 C CA . ASN A 1 211 ? 8.076 -11.480 -7.332 1.00 95.94 211 ASN A CA 1
ATOM 1701 C C . ASN A 1 211 ? 7.860 -12.054 -8.740 1.00 95.94 211 ASN A C 1
ATOM 1703 O O . ASN A 1 211 ? 8.772 -12.048 -9.564 1.00 95.94 211 ASN A O 1
ATOM 1707 N N . ALA A 1 212 ? 6.642 -12.506 -9.038 1.00 96.81 212 ALA A N 1
ATOM 1708 C CA . ALA A 1 212 ? 6.253 -12.976 -10.363 1.00 96.81 212 ALA A CA 1
ATOM 1709 C C . ALA A 1 212 ? 5.567 -11.847 -11.141 1.00 96.81 212 ALA A C 1
ATOM 1711 O O . ALA A 1 212 ? 4.497 -11.379 -10.754 1.00 96.81 212 ALA A O 1
ATOM 1712 N N . ILE A 1 213 ? 6.159 -11.416 -12.255 1.00 96.31 213 ILE A N 1
ATOM 1713 C CA . ILE A 1 213 ? 5.639 -10.328 -13.094 1.00 96.31 213 ILE A CA 1
ATOM 1714 C C . ILE A 1 213 ? 5.397 -10.892 -14.488 1.00 96.31 213 ILE A C 1
ATOM 1716 O O . ILE A 1 213 ? 6.341 -11.183 -15.216 1.00 96.31 213 ILE A O 1
ATOM 1720 N N . MET A 1 214 ? 4.130 -11.098 -14.854 1.00 96.44 214 MET A N 1
ATOM 1721 C CA . MET A 1 214 ? 3.781 -11.826 -16.076 1.00 96.44 214 MET A CA 1
ATOM 1722 C C . MET A 1 214 ? 2.598 -11.204 -16.817 1.00 96.44 214 MET A C 1
ATOM 1724 O O . MET A 1 214 ? 1.586 -10.840 -16.217 1.00 96.44 214 MET A O 1
ATOM 1728 N N . PHE A 1 215 ? 2.697 -11.174 -18.148 1.00 95.56 215 PHE A N 1
ATOM 1729 C CA . PHE A 1 215 ? 1.626 -10.753 -19.061 1.00 95.56 215 PHE A CA 1
ATOM 1730 C C . PHE A 1 215 ? 1.070 -9.348 -18.791 1.00 95.56 215 PHE A C 1
ATOM 1732 O O . PHE A 1 215 ? -0.101 -9.107 -19.060 1.00 95.56 215 PHE A O 1
ATOM 1739 N N . ASN A 1 216 ? 1.878 -8.451 -18.228 1.00 94.38 216 ASN A N 1
ATOM 1740 C CA . ASN A 1 216 ? 1.486 -7.063 -18.004 1.00 94.38 216 ASN A CA 1
ATOM 1741 C C . ASN A 1 216 ? 1.759 -6.214 -19.252 1.00 94.38 216 ASN A C 1
ATOM 1743 O O . ASN A 1 216 ? 2.746 -6.459 -19.945 1.00 94.38 216 ASN A O 1
ATOM 1747 N N . ASP A 1 217 ? 0.921 -5.209 -19.491 1.00 91.81 217 ASP A N 1
ATOM 1748 C CA . ASP A 1 217 ? 1.018 -4.292 -20.627 1.00 91.81 217 ASP A CA 1
ATOM 1749 C C . ASP A 1 217 ? 1.088 -2.835 -20.142 1.00 91.81 217 ASP A C 1
ATOM 1751 O O . ASP A 1 217 ? 0.098 -2.246 -19.710 1.00 91.81 217 ASP A O 1
ATOM 1755 N N . ALA A 1 218 ? 2.282 -2.249 -20.205 1.00 87.38 218 ALA A N 1
ATOM 1756 C CA . ALA A 1 218 ? 2.527 -0.864 -19.806 1.00 87.38 218 ALA A CA 1
ATOM 1757 C C . ALA A 1 218 ? 2.472 0.122 -20.994 1.00 87.38 218 ALA A C 1
ATOM 1759 O O . ALA A 1 218 ? 2.927 1.258 -20.860 1.00 87.38 218 ALA A O 1
ATOM 1760 N N . TYR A 1 219 ? 1.896 -0.290 -22.131 1.00 83.38 219 TYR A N 1
ATOM 1761 C CA . TYR A 1 219 ? 1.810 0.483 -23.370 1.00 83.38 219 TYR A CA 1
ATOM 1762 C C . TYR A 1 219 ? 3.186 0.990 -23.844 1.00 83.38 219 TYR A C 1
ATOM 1764 O O . TYR A 1 219 ? 3.980 0.213 -24.367 1.00 83.38 219 TYR A O 1
ATOM 1772 N N . ASP A 1 220 ? 3.491 2.273 -23.650 1.00 82.81 220 ASP A N 1
ATOM 1773 C CA . ASP A 1 220 ? 4.734 2.943 -24.053 1.00 82.81 220 ASP A CA 1
ATOM 1774 C C . ASP A 1 220 ? 5.747 3.118 -22.905 1.00 82.81 220 ASP A C 1
ATOM 1776 O O . ASP A 1 220 ? 6.783 3.762 -23.076 1.00 82.81 220 ASP A O 1
ATOM 1780 N N . ARG A 1 221 ? 5.469 2.547 -21.728 1.00 84.69 221 ARG A N 1
ATOM 1781 C CA . ARG A 1 221 ? 6.308 2.652 -20.526 1.00 84.69 221 ARG A CA 1
ATOM 1782 C C . ARG A 1 221 ? 6.928 1.317 -20.140 1.00 84.69 221 ARG A C 1
ATOM 1784 O O . ARG A 1 221 ? 6.470 0.248 -20.536 1.00 84.69 221 ARG A O 1
ATOM 1791 N N . ASN A 1 222 ? 7.969 1.369 -19.311 1.00 91.19 222 ASN A N 1
ATOM 1792 C CA . ASN A 1 222 ? 8.509 0.149 -18.722 1.00 91.19 222 ASN A CA 1
ATOM 1793 C C . ASN A 1 222 ? 7.502 -0.444 -17.730 1.00 91.19 222 ASN A C 1
ATOM 1795 O O . ASN A 1 222 ? 6.882 0.275 -16.948 1.00 91.19 222 ASN A O 1
ATOM 1799 N N . ILE A 1 223 ? 7.407 -1.774 -17.700 1.00 92.62 223 ILE A N 1
ATOM 1800 C CA . ILE A 1 223 ? 6.570 -2.499 -16.730 1.00 92.62 223 ILE A CA 1
ATOM 1801 C C . ILE A 1 223 ? 7.045 -2.239 -15.291 1.00 92.62 223 ILE A C 1
ATOM 1803 O O . ILE A 1 223 ? 6.227 -2.164 -14.373 1.00 92.62 223 ILE A O 1
ATOM 1807 N N . ILE A 1 224 ? 8.359 -2.099 -15.102 1.00 94.25 224 ILE A N 1
ATOM 1808 C CA . ILE A 1 224 ? 9.009 -1.870 -13.812 1.00 94.25 224 ILE A CA 1
ATOM 1809 C C . ILE A 1 224 ? 9.912 -0.649 -13.940 1.00 94.25 224 ILE A C 1
ATOM 1811 O O . ILE A 1 224 ? 10.703 -0.571 -14.878 1.00 94.25 224 ILE A O 1
ATOM 1815 N N . ASN A 1 225 ? 9.818 0.275 -12.986 1.00 93.19 225 ASN A N 1
ATOM 1816 C CA . ASN A 1 225 ? 10.660 1.465 -12.917 1.00 93.19 225 ASN A CA 1
ATOM 1817 C C . ASN A 1 225 ? 11.260 1.622 -11.520 1.00 93.19 225 ASN A C 1
ATOM 1819 O O . ASN A 1 225 ? 10.522 1.708 -10.540 1.00 93.19 225 ASN A O 1
ATOM 1823 N N . PHE A 1 226 ? 12.585 1.721 -11.440 1.00 92.44 226 PHE A N 1
ATOM 1824 C CA . PHE A 1 226 ? 13.317 2.036 -10.215 1.00 92.44 226 PHE A CA 1
ATOM 1825 C C . PHE A 1 226 ? 14.174 3.273 -10.449 1.00 92.44 226 PHE A C 1
ATOM 1827 O O . PHE A 1 226 ? 15.095 3.238 -11.261 1.00 92.44 226 PHE A O 1
ATOM 1834 N N . ASN A 1 227 ? 13.879 4.360 -9.737 1.00 91.25 227 ASN A N 1
ATOM 1835 C CA . ASN A 1 227 ? 14.618 5.613 -9.853 1.00 91.25 227 ASN A CA 1
ATOM 1836 C C . ASN A 1 227 ? 15.177 6.028 -8.497 1.00 91.25 227 ASN A C 1
ATOM 1838 O O . ASN A 1 227 ? 14.452 6.033 -7.502 1.00 91.25 227 ASN A O 1
ATOM 1842 N N . SER A 1 228 ? 16.456 6.416 -8.471 1.00 88.44 228 SER A N 1
ATOM 1843 C CA . SER A 1 228 ? 17.112 6.974 -7.280 1.00 88.44 228 SER A CA 1
ATOM 1844 C C . SER A 1 228 ? 16.926 6.107 -6.026 1.00 88.44 228 SER A C 1
ATOM 1846 O O . SER A 1 228 ? 16.621 6.605 -4.949 1.00 88.44 228 SER A O 1
ATOM 1848 N N . VAL A 1 229 ? 17.115 4.797 -6.170 1.00 87.44 229 VAL A N 1
ATOM 1849 C CA . VAL A 1 229 ? 16.945 3.778 -5.125 1.00 87.44 229 VAL A CA 1
ATOM 1850 C C . VAL A 1 229 ? 18.071 2.756 -5.239 1.00 87.44 229 VAL A C 1
ATOM 1852 O O . VAL A 1 229 ? 18.502 2.430 -6.346 1.00 87.44 229 VAL A O 1
ATOM 1855 N N . VAL A 1 230 ? 18.545 2.235 -4.108 1.00 87.56 230 VAL A N 1
ATOM 1856 C CA . VAL A 1 230 ? 19.402 1.045 -4.090 1.00 87.56 230 VAL A CA 1
ATOM 1857 C C . VAL A 1 230 ? 18.493 -0.180 -4.118 1.00 87.56 230 VAL A C 1
ATOM 1859 O O . VAL A 1 230 ? 17.907 -0.559 -3.104 1.00 87.56 230 VAL A O 1
ATOM 1862 N N . ALA A 1 231 ? 18.323 -0.765 -5.304 1.00 84.50 231 ALA A N 1
ATOM 1863 C CA . ALA A 1 231 ? 17.444 -1.908 -5.518 1.00 84.50 231 ALA A CA 1
ATOM 1864 C C . ALA A 1 231 ? 18.242 -3.213 -5.647 1.00 84.50 231 ALA A C 1
ATOM 1866 O O . ALA A 1 231 ? 19.185 -3.302 -6.431 1.00 84.50 231 ALA A O 1
ATOM 1867 N N . ASN A 1 232 ? 17.825 -4.231 -4.899 1.00 86.31 232 ASN A N 1
ATOM 1868 C CA . ASN A 1 232 ? 18.206 -5.623 -5.093 1.00 86.31 232 ASN A CA 1
ATOM 1869 C C . ASN A 1 232 ? 16.966 -6.358 -5.614 1.00 86.31 232 ASN A C 1
ATOM 1871 O O . ASN A 1 232 ? 16.005 -6.515 -4.859 1.00 86.31 232 ASN A O 1
ATOM 1875 N N . PHE A 1 233 ? 16.963 -6.694 -6.902 1.00 79.62 233 PHE A N 1
ATOM 1876 C CA . PHE A 1 233 ? 15.821 -7.229 -7.646 1.00 79.62 233 PHE A CA 1
ATOM 1877 C C . PHE A 1 233 ? 16.198 -8.541 -8.334 1.00 79.62 233 PHE A C 1
ATOM 1879 O O . PHE A 1 233 ? 17.288 -8.568 -8.951 1.00 79.62 233 PHE A O 1
#

pLDDT: mean 82.61, std 15.57, range [24.75, 98.0]

Secondary structure (DSSP, 8-state):
--------TT-EEEEEEEEE-TTS-EEEEEEEEEETTS-HHHHT-----SSSEEEEEEE--S--TT---------S---TT--SPPEEEEES-EEES-TT-SEEEE--SSS--EEEEES-EEES-S---SSS-PPPSEEEEEES--EEEEES-EEES-BS-EEEEEE--SGGG-EEEEEES-EEES-BSS-SEEEEESS-GGGEEEEEES-EEES-B-TTS-SEEEESSEEE-

Foldseek 3Di:
DDDDDDPDFPWKKWKWFWAQDPVRDTDTGTPDMDTSPDDPCVVPDDDDDPGGDIDMDTDDDPRDPRDDDDDDDDDPDPPVDDPDAAEDEDADEEAEQAALADDAAAFDDQATHEYAYAHYEYYAYYHDDPPLDTDANAHAHEELYAHYEHEHYEHEQYAHAHAHEYEDDDPNSQHEYEAYQYEAYAYESAAREEYEYDDAQVSAEYEHPNYHHDNYYHDPDDNYYYYRHHYDD

Radius of gyration: 19.01 Å; chains: 1; bounding box: 51×36×54 Å

Sequence (233 aa):
VNLLNSTYQNDWIEIHRVINDEDGNEKNELLTYLTNGSSNSAWKHLYSIEKGCLRVTIYASSGSKTNGFMAEVTLFPVTPFSTREIVHQISDNVFLGNQQGVLKYTSAGERSANLYFQSNTLLYNGYYRYNSSSSPINLFLFQNSQRFYFGNNWLSRNLGGTYIQCYSQSLSSIFNGHLFNNVFYRNNNDSVLTFNGMEMSAFCNLYAIQNAIMFNDAYDRNIINFNSVVANF